Protein AF-A0A921ZTF4-F1 (afdb_monomer)

Secondary structure (DSSP, 8-state):
-GGGTSPPPSSPPPTT-EEEEEPTTS-EEEEEEEEEEGGGTEEEEEETTT--EEEE-GGGEEEPPGGGSTTTS--S----B---SSPPPHHHHHHHHHHTTS-EEEE-TT--SS--TT-B-EEEETTTTEEHHHHHHHHHS-HHHHHHHTT--GGGSPP-BGGGS-BPPPPTT-EEEEEEE-TTGGGTEEEEEETT-HHHHHIIIIIHHHHHHHHHSTTT-S---PPTTBEEEEEETTTTEEEEEEEEEETTSTT-SEEEEEETTTTEEEEEEGGGEEEPPGGGTTT--BSPEEEEETT--SS--HHHHHHHHHHTT--TTS-EEEEESEEEEEETTEEEEE-HHHHHHHHT--

Foldseek 3Di:
DVLVPFFFDPDDDDQQWWWWFQDPVRDTAIWGFHDDDPVVQWTWTQRLAPRDTDIDGRRRIGHDPPCRTCVNPPRPDAAEDEDLVADFDPQLVVVVVVCPPFDWDWDAPVRDPDAHHHGHIWIAGPVVRDTSSVVRNVNRDDVLVVCVVVVHALVPADFAFLVNFFADDADQQFFKWKFQACPCVQQQKTKTFRPPDPLLVCQVPVLQVVVVCQCPDPRWVFQDDHDARTWWWFQDVVVRTIAIWGWHDAPPPPPHQWTFIARQQRRDTDIDGSSRITRDHVVSGVVRHRGIAMEREPPRDNRQDPQLVVLLCVVQVQDPSRIGMATFRGWADPDRSYTYTYRPVSVCSSVVPD

Nearest PDB structures (foldseek):
  6v9t-assembly1_AAA  TM=9.327E-01  e=1.148E-03  Homo sapiens
  3pnw-assembly7_U  TM=9.359E-01  e=1.368E-03  Homo sapiens
  4a4g-assembly1_A  TM=8.936E-01  e=8.092E-04  Homo sapiens
  2lto-assembly1_A  TM=7.614E-01  e=2.921E-03  Homo sapiens
  5j26-assembly1_A  TM=7.255E-01  e=3.589E-02  Homo sapiens

Organism: Manduca sexta (NCBI:txid7130)

pLDDT: mean 93.2, std 6.14, range [52.16, 98.69]

Sequence (354 aa):
MYGVAATPLKEPPLQGQTVVGKFSDGLHYRALCRRTNIKQNKYQLEYIEYGNIEVSKLEMLYPCPQEYDVGQVPTVVSVVTLDVGAELTAAALEYLEQLKEQEMMLTLPDGAKTAPSGSAAILTVMKTNENMQKKLVELSTPDWKKIEERGGDVVESQCLMYSDMECLQLPSTGGMLQVLDVSLLADGSVSACQEGLAHAQYVFTHLASMMAEYCNSELGRQPYLPKVEELCIAKCPPNSKWFRAVFLEQLDGPGGGKARILYVDTGYLGVVPVELLRKMLPEFVKGLPALACHLEIKDFPSRPTPDMLAKARQHMRVDEQGRGQLRVTKCTKLDDGMYSVEAKELIQAMMGWE

InterPro domains:
  IPR002999 Tudor domain [PF00567] (11-69)
  IPR002999 Tudor domain [PF00567] (204-296)
  IPR002999 Tudor domain [PS50304] (11-71)
  IPR002999 Tudor domain [PS50304] (225-287)
  IPR002999 Tudor domain [SM00333] (11-69)
  IPR002999 Tudor domain [SM00333] (224-285)
  IPR050621 Tudor domain-containing [PTHR22948] (201-292)

Radius of gyration: 29.17 Å; Cα contacts (8 Å, |Δi|>4): 692; chains: 1; bounding box: 74×50×75 Å

Solvent-accessible surface area (backbone atoms only — not comparable to full-atom values): 19496 Å² total; per-residue (Å²): 121,66,68,82,78,53,67,52,43,91,64,85,77,51,71,72,36,55,28,28,36,56,46,97,88,72,49,66,42,56,20,36,26,70,42,74,37,75,93,77,50,38,33,36,32,33,28,36,84,74,49,51,72,48,78,44,40,55,82,45,28,27,76,47,55,72,82,64,25,54,92,69,43,67,65,89,46,57,44,65,37,72,79,47,94,61,73,77,31,74,65,26,51,52,52,54,64,73,43,76,87,55,64,62,46,81,41,43,88,85,68,59,95,68,66,59,68,65,35,62,46,46,45,26,35,62,91,77,67,42,49,47,49,63,50,40,32,60,50,36,53,55,67,70,58,60,34,52,77,71,72,54,60,72,86,78,48,72,88,46,42,51,89,72,46,50,49,52,81,74,58,54,71,35,44,66,27,32,30,42,21,47,90,45,45,79,80,29,26,37,14,27,31,71,58,90,45,68,63,60,54,39,50,75,43,57,50,30,49,52,48,44,53,43,48,68,32,90,79,39,48,52,61,33,86,70,51,74,43,19,38,27,31,34,47,41,78,96,77,70,43,52,41,57,26,30,32,60,46,61,39,91,46,94,88,35,68,31,29,36,31,36,29,40,61,34,51,42,78,43,79,40,53,42,77,39,24,20,76,48,57,66,86,77,35,68,98,45,52,30,45,28,22,46,33,39,43,58,89,49,59,96,78,63,50,73,66,31,53,48,36,36,38,58,73,25,56,48,47,99,78,36,31,32,42,43,64,30,64,28,38,43,78,75,50,91,30,29,28,43,27,39,32,64,69,48,53,33,51,35,71,67,58,132

Mean predicted aligned error: 7.81 Å

Structure (mmCIF, N/CA/C/O backbone):
data_AF-A0A921ZTF4-F1
#
_entry.id   AF-A0A921ZTF4-F1
#
loop_
_atom_site.group_PDB
_atom_site.id
_atom_site.type_symbol
_atom_site.label_atom_id
_atom_site.label_alt_id
_atom_site.label_comp_id
_atom_site.label_asym_id
_atom_site.label_entity_id
_atom_site.label_seq_id
_atom_site.pdbx_PDB_ins_code
_atom_site.Cartn_x
_atom_site.Cartn_y
_atom_site.Cartn_z
_atom_site.occupancy
_atom_site.B_iso_or_equiv
_atom_site.auth_seq_id
_atom_site.auth_comp_id
_atom_site.auth_asym_id
_atom_site.auth_atom_id
_atom_site.pdbx_PDB_model_num
ATOM 1 N N . MET A 1 1 ? -43.324 12.219 23.342 1.00 52.16 1 MET A N 1
ATOM 2 C CA . MET A 1 1 ? -43.602 13.430 22.528 1.00 52.16 1 MET A CA 1
ATOM 3 C C . MET A 1 1 ? -43.324 14.757 23.261 1.00 52.16 1 MET A C 1
ATOM 5 O O . MET A 1 1 ? -43.747 15.799 22.783 1.00 52.16 1 MET A O 1
ATOM 9 N N . TYR A 1 2 ? -42.581 14.767 24.378 1.00 60.81 2 TYR A N 1
ATOM 10 C CA . TYR A 1 2 ? -42.367 15.981 25.185 1.00 60.81 2 TYR A CA 1
ATOM 11 C C . TYR A 1 2 ? -41.572 17.088 24.456 1.00 60.81 2 TYR A C 1
ATOM 13 O O . TYR A 1 2 ? -41.952 18.254 24.508 1.00 60.81 2 TYR A O 1
ATOM 21 N N . GLY A 1 3 ? -40.529 16.731 23.697 1.00 59.41 3 GLY A N 1
ATOM 22 C CA . GLY A 1 3 ? -39.666 17.711 23.017 1.00 59.41 3 GLY A CA 1
ATOM 23 C C . GLY A 1 3 ? -40.347 18.570 21.939 1.00 59.41 3 GLY A C 1
ATOM 24 O O . GLY A 1 3 ? -39.850 19.639 21.620 1.00 59.41 3 GLY A O 1
ATOM 25 N N . VAL A 1 4 ? -41.510 18.160 21.417 1.00 62.06 4 VAL A N 1
ATOM 26 C CA . VAL A 1 4 ? -42.222 18.898 20.351 1.00 62.06 4 VAL A CA 1
ATOM 27 C C . VAL A 1 4 ? -42.990 20.112 20.894 1.00 62.06 4 VAL A C 1
ATOM 29 O O . VAL A 1 4 ? -43.215 21.071 20.163 1.00 62.06 4 VAL A O 1
ATOM 32 N N . ALA A 1 5 ? -43.377 20.091 22.174 1.00 74.88 5 ALA A N 1
ATOM 33 C CA . ALA A 1 5 ? -44.122 21.175 22.821 1.00 74.88 5 ALA A CA 1
ATOM 34 C C . ALA A 1 5 ? -43.249 22.059 23.732 1.00 74.88 5 ALA A C 1
ATOM 36 O O . ALA A 1 5 ? -43.689 23.122 24.167 1.00 74.88 5 ALA A O 1
ATOM 37 N N . ALA A 1 6 ? -42.027 21.620 24.044 1.00 82.31 6 ALA A N 1
ATOM 38 C CA . ALA A 1 6 ? -41.113 22.333 24.925 1.00 82.31 6 ALA A CA 1
ATOM 39 C C . ALA A 1 6 ? -40.348 23.435 24.176 1.00 82.31 6 ALA A C 1
ATOM 41 O O . ALA A 1 6 ? -40.002 23.296 23.004 1.00 82.31 6 ALA A O 1
ATOM 42 N N . THR A 1 7 ? -40.030 24.528 24.867 1.00 90.06 7 THR A N 1
ATOM 43 C CA . THR A 1 7 ? -39.087 25.529 24.353 1.00 90.06 7 THR A CA 1
ATOM 44 C C . THR A 1 7 ? -37.647 25.080 24.604 1.00 90.06 7 THR A C 1
ATOM 46 O O . THR A 1 7 ? -37.394 24.492 25.663 1.00 90.06 7 THR A O 1
ATOM 49 N N . PRO A 1 8 ? -36.696 25.394 23.705 1.00 94.50 8 PRO A N 1
ATOM 50 C CA . PRO A 1 8 ? -35.284 25.115 23.939 1.00 94.50 8 PRO A CA 1
ATOM 51 C C . PRO A 1 8 ? -34.752 25.741 25.234 1.00 94.50 8 PRO A C 1
ATOM 53 O O . PRO A 1 8 ? -35.298 26.726 25.747 1.00 94.50 8 PRO A O 1
ATOM 56 N N . LEU A 1 9 ? -33.662 25.177 25.752 1.00 95.06 9 LEU A N 1
ATOM 57 C CA . LEU A 1 9 ? -32.931 25.709 26.895 1.00 95.06 9 LEU A CA 1
ATOM 58 C C . LEU A 1 9 ? -32.440 27.132 26.602 1.00 95.06 9 LEU A C 1
ATOM 60 O O . LEU A 1 9 ? -31.926 27.430 25.526 1.00 95.06 9 LEU A O 1
ATOM 64 N N . LYS A 1 10 ? -32.582 28.012 27.595 1.00 93.88 10 LYS A N 1
ATOM 65 C CA . LYS A 1 10 ? -32.049 29.383 27.541 1.00 93.88 10 LYS A CA 1
ATOM 66 C C . LYS A 1 10 ? -30.620 29.462 28.060 1.00 93.88 10 LYS A C 1
ATOM 68 O O . LYS A 1 10 ? -29.841 30.290 27.600 1.00 93.88 10 LYS A O 1
ATOM 73 N N . GLU A 1 11 ? -30.298 28.604 29.019 1.00 95.69 11 GLU A N 1
ATOM 74 C CA . GLU A 1 11 ? -28.986 28.525 29.642 1.00 95.69 11 GLU A CA 1
ATOM 75 C C . GLU A 1 11 ? -28.286 27.232 29.213 1.00 95.69 11 GLU A C 1
ATOM 77 O O . GLU A 1 11 ? -28.951 26.202 29.057 1.00 95.69 11 GLU A O 1
ATOM 82 N N . PRO A 1 12 ? -26.959 27.264 29.009 1.00 96.50 12 PRO A N 1
ATOM 83 C CA . PRO A 1 12 ? -26.172 26.068 28.746 1.00 96.50 12 PRO A CA 1
ATOM 84 C C . PRO A 1 12 ? -26.404 24.987 29.814 1.00 96.50 12 PRO A C 1
ATOM 86 O O . PRO A 1 12 ? -26.337 25.307 31.003 1.00 96.50 12 PRO A O 1
ATOM 89 N N . PRO A 1 13 ? -26.624 23.714 29.436 1.00 97.00 13 PRO A N 1
ATOM 90 C CA . PRO A 1 13 ? -26.690 22.638 30.416 1.00 97.00 13 PRO A CA 1
ATOM 91 C C . PRO A 1 13 ? -25.340 22.433 31.111 1.00 97.00 13 PRO A C 1
ATOM 93 O O . PRO A 1 13 ? -24.283 22.747 30.558 1.00 97.00 13 PRO A O 1
ATOM 96 N N . LEU A 1 14 ? -25.372 21.855 32.309 1.00 95.31 14 LEU A N 1
ATOM 97 C CA . LEU A 1 14 ? -24.177 21.439 33.038 1.00 95.31 14 LEU A CA 1
ATOM 98 C C . LEU A 1 14 ? -23.669 20.081 32.541 1.00 95.31 14 LEU A C 1
ATOM 100 O O . LEU A 1 14 ? -24.426 19.244 32.048 1.00 95.31 14 LEU A O 1
ATOM 104 N N . GLN A 1 15 ? -22.375 19.829 32.729 1.00 94.31 15 GLN A N 1
ATOM 105 C CA . GLN A 1 15 ? -21.820 18.492 32.538 1.00 94.31 15 GLN A CA 1
ATOM 106 C C . GLN A 1 15 ? -22.490 17.502 33.506 1.00 94.31 15 GLN A C 1
ATOM 108 O O . GLN A 1 15 ? -22.572 17.762 34.703 1.00 94.31 15 GLN A O 1
ATOM 113 N N . GLY A 1 16 ? -22.960 16.371 32.981 1.00 90.88 16 GLY A N 1
ATOM 114 C CA . GLY A 1 16 ? -23.717 15.358 33.717 1.00 90.88 16 GLY A CA 1
ATOM 115 C C . GLY A 1 16 ? -25.220 15.634 33.817 1.00 90.88 16 GLY A C 1
ATOM 116 O O . GLY A 1 16 ? -25.939 14.804 34.358 1.00 90.88 16 GLY A O 1
ATOM 117 N N . GLN A 1 17 ? -25.719 16.759 33.292 1.00 94.88 17 GLN A N 1
ATOM 118 C CA . GLN A 1 17 ? -27.152 17.052 33.288 1.00 94.88 17 GLN A CA 1
ATOM 119 C C . GLN A 1 17 ? -27.886 16.228 32.220 1.00 94.88 17 GLN A C 1
ATOM 121 O O . GLN A 1 17 ? -27.455 16.186 31.062 1.00 94.88 17 GLN A O 1
ATOM 126 N N . THR A 1 18 ? -29.027 15.637 32.590 1.00 95.50 18 THR A N 1
ATOM 127 C CA . THR A 1 18 ? -29.972 15.046 31.633 1.00 95.50 18 THR A CA 1
ATOM 128 C C . THR A 1 18 ? -30.723 16.153 30.894 1.00 95.50 18 THR A C 1
ATOM 130 O O . THR A 1 18 ? -31.328 17.040 31.500 1.00 95.50 18 THR A O 1
ATOM 133 N N . VAL A 1 19 ? -30.708 16.098 29.569 1.00 95.94 19 VAL A N 1
ATOM 134 C CA . VAL A 1 19 ? -31.439 16.996 28.671 1.00 95.94 19 VAL A CA 1
ATOM 135 C C . VAL A 1 19 ? -32.256 16.177 27.678 1.00 95.94 19 VAL A C 1
ATOM 137 O O . VAL A 1 19 ? -32.068 14.970 27.539 1.00 95.94 19 VAL A O 1
ATOM 140 N N . VAL A 1 20 ? -33.162 16.834 26.963 1.00 95.56 20 VAL A N 1
ATOM 141 C CA . VAL A 1 20 ? -33.795 16.263 25.774 1.00 95.56 20 VAL A CA 1
ATOM 142 C C . VAL A 1 20 ? -33.131 16.889 24.551 1.00 95.56 20 VAL A C 1
ATOM 144 O O . VAL A 1 20 ? -33.174 18.103 24.382 1.00 95.56 20 VAL A O 1
ATOM 147 N N . GLY A 1 21 ? -32.477 16.080 23.722 1.00 94.31 21 GLY A N 1
ATOM 148 C CA . GLY A 1 21 ? -31.806 16.528 22.502 1.00 94.31 21 GLY A CA 1
ATOM 149 C C . GLY A 1 21 ? -32.623 16.182 21.265 1.00 94.31 21 GLY A C 1
ATOM 150 O O . GLY A 1 21 ? -33.157 15.074 21.174 1.00 94.31 21 GLY A O 1
ATOM 151 N N . LYS A 1 22 ? -32.718 17.113 20.312 1.00 92.94 22 LYS A N 1
ATOM 152 C CA . LYS A 1 22 ? -33.238 16.812 18.976 1.00 92.94 22 LYS A CA 1
ATOM 153 C C . LYS A 1 22 ? -32.134 16.191 18.118 1.00 92.94 22 LYS A C 1
ATOM 155 O O . LYS A 1 22 ? -31.124 16.845 17.856 1.00 92.94 22 LYS A O 1
ATOM 160 N N . PHE A 1 23 ? -32.344 14.951 17.695 1.00 89.69 23 PHE A N 1
ATOM 161 C CA . PHE A 1 23 ? -31.398 14.181 16.893 1.00 89.69 23 PHE A CA 1
ATOM 162 C C . PHE A 1 23 ? -31.551 14.482 15.397 1.00 89.69 23 PHE A C 1
ATOM 164 O O . PHE A 1 23 ? -32.472 15.187 14.966 1.00 89.69 23 PHE A O 1
ATOM 171 N N . SER A 1 24 ? -30.623 13.960 14.597 1.00 86.19 24 SER A N 1
ATOM 172 C CA . SER A 1 24 ? -30.561 14.165 13.146 1.00 86.19 24 SER A CA 1
ATOM 173 C C . SER A 1 24 ? -31.775 13.615 12.381 1.00 86.19 24 SER A C 1
ATOM 175 O O . SER A 1 24 ? -32.113 14.143 11.323 1.00 86.19 24 SER A O 1
ATOM 177 N N . ASP A 1 25 ? -32.493 12.640 12.943 1.00 88.31 25 ASP A N 1
ATOM 178 C CA . ASP A 1 25 ? -33.776 12.126 12.432 1.00 88.31 25 ASP A CA 1
ATOM 179 C C . ASP A 1 25 ? -34.974 13.068 12.696 1.00 88.31 25 ASP A C 1
ATOM 181 O O . ASP A 1 25 ? -36.099 12.806 12.269 1.00 88.31 25 ASP A O 1
ATOM 185 N N . GLY A 1 26 ? -34.743 14.180 13.401 1.00 87.88 26 GLY A N 1
ATOM 186 C CA . GLY A 1 26 ? -35.753 15.166 13.764 1.00 87.88 26 GLY A CA 1
ATOM 187 C C . GLY A 1 26 ? -36.562 14.826 15.019 1.00 87.88 26 GLY A C 1
ATOM 188 O O . GLY A 1 26 ? -37.390 15.647 15.433 1.00 87.88 26 GLY A O 1
ATOM 189 N N . LEU A 1 27 ? -36.322 13.671 15.639 1.00 91.12 27 LEU A N 1
ATOM 190 C CA . LEU A 1 27 ? -36.971 13.227 16.868 1.00 91.12 27 LEU A CA 1
ATOM 191 C C . LEU A 1 27 ? -36.199 13.697 18.107 1.00 91.12 27 LEU A C 1
ATOM 193 O O . LEU A 1 27 ? -35.095 14.230 18.024 1.00 91.12 27 LEU A O 1
ATOM 197 N N . HIS A 1 28 ? -36.837 13.569 19.272 1.00 92.56 28 HIS A N 1
ATOM 198 C CA . HIS A 1 28 ? -36.312 14.061 20.545 1.00 92.56 28 HIS A CA 1
ATOM 199 C C . HIS A 1 28 ? -36.092 12.904 21.507 1.00 92.56 28 HIS A C 1
ATOM 201 O O . HIS A 1 28 ? -37.027 12.149 21.784 1.00 92.56 28 HIS A O 1
ATOM 207 N N . TYR A 1 29 ? -34.890 12.827 22.063 1.00 92.31 29 TYR A N 1
ATOM 208 C CA . TYR A 1 29 ? -34.449 11.721 22.907 1.00 92.31 29 TYR A CA 1
ATOM 209 C C . TYR A 1 29 ? -33.792 12.236 24.180 1.00 92.31 29 TYR A C 1
ATOM 211 O O . TYR A 1 29 ? -33.309 13.373 24.216 1.00 92.31 29 TYR A O 1
ATOM 219 N N . ARG A 1 30 ? -33.770 11.411 25.231 1.00 93.81 30 ARG A N 1
ATOM 220 C CA . ARG A 1 30 ? -33.039 11.761 26.447 1.00 93.81 30 ARG A CA 1
ATOM 221 C C . ARG A 1 30 ? -31.552 11.653 26.161 1.00 93.81 30 ARG A C 1
ATOM 223 O O . ARG A 1 30 ? -31.090 10.739 25.480 1.00 93.81 30 ARG A O 1
ATOM 230 N N . ALA A 1 31 ? -30.797 12.604 26.680 1.00 94.00 31 ALA A N 1
ATOM 231 C CA . ALA A 1 31 ? -29.363 12.625 26.515 1.00 94.00 31 ALA A CA 1
ATOM 232 C C . ALA A 1 31 ? -28.668 13.133 27.771 1.00 94.00 31 ALA A C 1
ATOM 234 O O . ALA A 1 31 ? -29.158 14.033 28.452 1.00 94.00 31 ALA A O 1
ATOM 235 N N . LEU A 1 32 ? -27.489 12.591 28.041 1.00 93.50 32 LEU A N 1
ATOM 236 C CA . LEU A 1 32 ? -26.585 13.090 29.062 1.00 93.50 32 LEU A CA 1
ATOM 237 C C . LEU A 1 32 ? -25.634 14.111 28.431 1.00 93.50 32 LEU A C 1
ATOM 239 O O . LEU A 1 32 ? -24.947 13.810 27.451 1.00 93.50 32 LEU A O 1
ATOM 243 N N . CYS A 1 33 ? -25.556 15.320 28.989 1.00 95.56 33 CYS A N 1
ATOM 244 C CA . CYS A 1 33 ? -24.583 16.308 28.533 1.00 95.56 33 CYS A CA 1
ATOM 245 C C . CYS A 1 33 ? -23.180 15.942 29.045 1.00 95.56 33 CYS A C 1
ATOM 247 O O . CYS A 1 33 ? -22.866 16.119 30.220 1.00 95.56 33 CYS A O 1
ATOM 249 N N . ARG A 1 34 ? -22.306 15.426 28.176 1.00 92.25 34 ARG A N 1
ATOM 250 C CA . ARG A 1 34 ? -20.967 14.954 28.574 1.00 92.25 34 ARG A CA 1
ATOM 251 C C . ARG A 1 34 ? -19.925 16.053 28.648 1.00 92.25 34 ARG A C 1
ATOM 253 O O . ARG A 1 34 ? -19.020 15.975 29.478 1.00 92.25 34 ARG A O 1
ATOM 260 N N . ARG A 1 35 ? -19.997 17.024 27.737 1.00 94.44 35 ARG A N 1
ATOM 261 C CA . ARG A 1 35 ? -19.052 18.143 27.626 1.00 94.44 35 ARG A CA 1
ATOM 262 C C . ARG A 1 35 ? -19.755 19.371 27.076 1.00 94.44 35 ARG A C 1
ATOM 264 O O . ARG A 1 35 ? -20.618 19.262 26.205 1.00 94.44 35 ARG A O 1
ATOM 271 N N . THR A 1 36 ? -19.311 20.538 27.524 1.00 96.44 36 THR A N 1
ATOM 272 C CA . THR A 1 36 ? -19.843 21.830 27.094 1.00 96.44 36 THR A CA 1
ATOM 273 C C . THR A 1 36 ? -18.716 22.690 26.523 1.00 96.44 36 THR A C 1
ATOM 275 O O . THR A 1 36 ? -17.624 22.786 27.080 1.00 96.44 36 THR A O 1
ATOM 278 N N . ASN A 1 37 ? -18.963 23.322 25.380 1.00 96.38 37 ASN A N 1
ATOM 279 C CA . ASN A 1 37 ? -18.137 24.393 24.835 1.00 96.38 37 ASN A CA 1
ATOM 280 C C . ASN A 1 37 ? -19.054 25.570 24.505 1.00 96.38 37 ASN A C 1
ATOM 282 O O . ASN A 1 37 ? -19.496 25.763 23.369 1.00 96.38 37 ASN A O 1
ATOM 286 N N . ILE A 1 38 ? -19.340 26.346 25.549 1.00 96.00 38 ILE A N 1
ATOM 287 C CA . ILE A 1 38 ? -20.302 27.451 25.518 1.00 96.00 38 ILE A CA 1
ATOM 288 C C . ILE A 1 38 ? -19.894 28.497 24.472 1.00 96.00 38 ILE A C 1
ATOM 290 O O . ILE A 1 38 ? -20.730 28.945 23.693 1.00 96.00 38 ILE A O 1
ATOM 294 N N . LYS A 1 39 ? -18.596 28.829 24.383 1.00 96.44 39 LYS A N 1
ATOM 295 C CA . LYS A 1 39 ? -18.075 29.837 23.441 1.00 96.44 39 LYS A CA 1
ATOM 296 C C . LYS A 1 39 ? -18.351 29.491 21.976 1.00 96.44 39 LYS A C 1
ATOM 298 O O . LYS A 1 39 ? -18.530 30.396 21.172 1.00 96.44 39 LYS A O 1
ATOM 303 N N . GLN A 1 40 ? -18.358 28.204 21.626 1.00 97.00 40 GLN A N 1
ATOM 304 C CA . GLN A 1 40 ? -18.612 27.742 20.257 1.00 97.00 40 GLN A CA 1
ATOM 305 C C . GLN A 1 40 ? -20.047 27.248 20.031 1.00 97.00 40 GLN A C 1
ATOM 307 O O . GLN A 1 40 ? -20.329 26.746 18.946 1.00 97.00 40 GLN A O 1
ATOM 312 N N . ASN A 1 41 ? -20.935 27.360 21.027 1.00 97.19 41 ASN A N 1
ATOM 313 C CA . ASN A 1 41 ? -22.280 26.778 20.996 1.00 97.19 41 ASN A CA 1
ATOM 314 C C . ASN A 1 41 ? -22.263 25.276 20.634 1.00 97.19 41 ASN A C 1
ATOM 316 O O . ASN A 1 41 ? -22.970 24.832 19.732 1.00 97.19 41 ASN A O 1
ATOM 320 N N . LYS A 1 42 ? -21.395 24.500 21.299 1.00 97.69 42 LYS A N 1
ATOM 321 C CA . LYS A 1 42 ? -21.236 23.055 21.066 1.00 97.69 42 LYS A CA 1
ATOM 322 C C . LYS A 1 42 ? -21.396 22.272 22.363 1.00 97.69 42 LYS A C 1
ATOM 324 O O . LYS A 1 42 ? -20.703 22.550 23.342 1.00 97.69 42 LYS A O 1
ATOM 329 N N . TYR A 1 43 ? -22.246 21.253 22.338 1.00 97.50 43 TYR A N 1
ATOM 330 C CA . TYR A 1 43 ? -22.553 20.391 23.478 1.00 97.50 43 TYR A CA 1
ATOM 331 C C . TYR A 1 43 ? -22.472 18.938 23.039 1.00 97.50 43 TYR A C 1
ATOM 333 O O . TYR A 1 43 ? -23.171 18.537 22.114 1.00 97.50 43 TYR A O 1
ATOM 341 N N . GLN A 1 44 ? -21.607 18.156 23.679 1.00 96.00 44 GLN A N 1
ATOM 342 C CA . GLN A 1 44 ? -21.502 16.731 23.388 1.00 96.00 44 GLN A CA 1
ATOM 343 C C . GLN A 1 44 ? -22.570 15.985 24.185 1.00 96.00 44 GLN A C 1
ATOM 345 O O . GLN A 1 44 ? -22.549 16.006 25.417 1.00 96.00 44 GLN A O 1
ATOM 350 N N . LEU A 1 45 ? -23.491 15.349 23.476 1.00 94.75 45 LEU A N 1
ATOM 351 C CA . LEU A 1 45 ? -24.598 14.583 24.025 1.00 94.75 45 LEU A CA 1
ATOM 352 C C . LEU A 1 45 ? -24.335 13.093 23.858 1.00 94.75 45 LEU A C 1
ATOM 354 O O . LEU A 1 45 ? -23.881 12.678 22.796 1.00 94.75 45 LEU A O 1
ATOM 358 N N . GLU A 1 46 ? -24.662 12.307 24.878 1.00 93.00 46 GLU A N 1
ATOM 359 C CA . GLU A 1 46 ? -24.803 10.853 24.778 1.00 93.00 46 GLU A CA 1
ATOM 360 C C . GLU A 1 46 ? -26.280 10.495 24.927 1.00 93.00 46 GLU A C 1
ATOM 362 O O . GLU A 1 46 ? -26.870 10.758 25.974 1.00 93.00 46 GLU A O 1
ATOM 367 N N . TYR A 1 47 ? -26.882 9.937 23.879 1.00 92.88 47 TYR A N 1
ATOM 368 C CA . TYR A 1 47 ? -28.294 9.563 23.863 1.00 92.88 47 TYR A CA 1
ATOM 369 C C . TYR A 1 47 ? -28.496 8.251 24.615 1.00 92.88 47 TYR A C 1
ATOM 371 O O . TYR A 1 47 ? -28.128 7.185 24.127 1.00 92.88 47 TYR A O 1
ATOM 379 N N . ILE A 1 48 ? -29.071 8.332 25.811 1.00 90.38 48 ILE A N 1
ATOM 380 C CA . ILE A 1 48 ? -28.998 7.266 26.823 1.00 90.38 48 ILE A CA 1
ATOM 381 C C . ILE A 1 48 ? -29.874 6.037 26.513 1.00 90.38 48 ILE A C 1
ATOM 383 O O . ILE A 1 48 ? -29.742 5.006 27.158 1.00 90.38 48 ILE A O 1
ATOM 387 N N . GLU A 1 49 ? -30.733 6.092 25.496 1.00 89.62 49 GLU A N 1
ATOM 388 C CA . GLU A 1 49 ? -31.445 4.908 24.986 1.00 89.62 49 GLU A CA 1
ATOM 389 C C . GLU A 1 49 ? -30.678 4.135 23.905 1.00 89.62 49 GLU A C 1
ATOM 391 O O . GLU A 1 49 ? -31.027 2.991 23.627 1.00 89.62 49 GLU A O 1
ATOM 396 N N . TYR A 1 50 ? -29.661 4.742 23.287 1.00 89.19 50 TYR A N 1
ATOM 397 C CA . TYR A 1 50 ? -29.007 4.192 22.091 1.00 89.19 50 TYR A CA 1
ATOM 398 C C . TYR A 1 50 ? -27.476 4.156 22.188 1.00 89.19 50 TYR A C 1
ATOM 400 O O . TYR A 1 50 ? -26.833 3.412 21.459 1.00 89.19 50 TYR A O 1
ATOM 408 N N . GLY A 1 51 ? -26.873 4.952 23.075 1.00 88.31 51 GLY A N 1
ATOM 409 C CA . GLY A 1 51 ? -25.419 5.089 23.216 1.00 88.31 51 GLY A CA 1
ATOM 410 C C . GLY A 1 51 ? -24.768 6.015 22.182 1.00 88.31 51 GLY A C 1
ATOM 411 O O . GLY A 1 51 ? -23.569 6.276 22.262 1.00 88.31 51 GLY A O 1
ATOM 412 N N . ASN A 1 52 ? -25.538 6.551 21.229 1.00 90.44 52 ASN A N 1
ATOM 413 C CA . ASN A 1 52 ? -25.036 7.461 20.201 1.00 90.44 52 ASN A CA 1
ATOM 414 C C . ASN A 1 52 ? -24.460 8.732 20.835 1.00 90.44 52 ASN A C 1
ATOM 416 O O . ASN A 1 52 ? -25.070 9.316 21.734 1.00 90.44 52 ASN A O 1
ATOM 420 N N . ILE A 1 53 ? -23.322 9.199 20.317 1.00 90.38 53 ILE A N 1
ATOM 421 C CA . ILE A 1 53 ? -22.690 10.445 20.753 1.00 90.38 53 ILE A CA 1
ATOM 422 C C . ILE A 1 53 ? -22.703 11.447 19.602 1.00 90.38 53 ILE A C 1
ATOM 424 O O . ILE A 1 53 ? -22.135 11.186 18.546 1.00 90.38 53 ILE A O 1
ATOM 428 N N . GLU A 1 54 ? -23.287 12.622 19.824 1.00 92.88 54 GLU A N 1
ATOM 429 C CA . GLU A 1 54 ? -23.286 13.716 18.848 1.00 92.88 54 GLU A CA 1
ATOM 430 C C . GLU A 1 54 ? -22.894 15.046 19.485 1.00 92.88 54 GLU A C 1
ATOM 432 O O . GLU A 1 54 ? -23.037 15.267 20.688 1.00 92.88 54 GLU A O 1
ATOM 437 N N . VAL A 1 55 ? -22.415 15.968 18.650 1.00 95.50 55 VAL A N 1
ATOM 438 C CA . VAL A 1 55 ? -22.255 17.370 19.033 1.00 95.50 55 VAL A CA 1
ATOM 439 C C . VAL A 1 55 ? -23.478 18.140 18.555 1.00 95.50 55 VAL A C 1
ATOM 441 O O . VAL A 1 55 ? -23.699 18.274 17.355 1.00 95.50 55 VAL A O 1
ATOM 444 N N . SER A 1 56 ? -24.239 18.681 19.501 1.00 95.75 56 SER A N 1
ATOM 445 C CA . SER A 1 56 ? -25.425 19.497 19.247 1.00 95.75 56 SER A CA 1
ATOM 446 C C . SER A 1 56 ? -25.209 20.956 19.672 1.00 95.75 56 SER A C 1
ATOM 448 O O . SER A 1 56 ? -24.160 21.319 20.216 1.00 95.75 56 SER A O 1
ATOM 450 N N . LYS A 1 57 ? -26.199 21.806 19.398 1.00 96.69 57 LYS A N 1
ATOM 451 C CA . LYS A 1 57 ? -26.215 23.244 19.714 1.00 96.69 57 LYS A CA 1
ATOM 452 C C . LYS A 1 57 ? -27.314 23.559 20.723 1.00 96.69 57 LYS A C 1
ATOM 454 O O . LYS A 1 57 ? -28.281 22.808 20.797 1.00 96.69 57 LYS A O 1
ATOM 459 N N . LEU A 1 58 ? -27.202 24.669 21.459 1.00 96.81 58 LEU A N 1
ATOM 460 C CA . LEU A 1 58 ? -28.131 25.017 22.544 1.00 96.81 58 LEU A CA 1
ATOM 461 C C . LEU A 1 58 ? -29.598 25.057 22.089 1.00 96.81 58 LEU A C 1
ATOM 463 O O . LEU A 1 58 ? -30.471 24.553 22.784 1.00 96.81 58 LEU A O 1
ATOM 467 N N . GLU A 1 59 ? -29.859 25.594 20.898 1.00 95.06 59 GLU A N 1
ATOM 468 C CA . GLU A 1 59 ? -31.196 25.702 20.306 1.00 95.06 59 GLU A CA 1
ATOM 469 C C . GLU A 1 59 ? -31.864 24.350 19.991 1.00 95.06 59 GLU A C 1
ATOM 471 O O . GLU A 1 59 ? -33.067 24.304 19.743 1.00 95.06 59 GLU A O 1
ATOM 476 N N . MET A 1 60 ? -31.100 23.256 20.021 1.00 95.25 60 MET A N 1
ATOM 477 C CA . MET A 1 60 ? -31.568 21.882 19.809 1.00 95.25 60 MET A CA 1
ATOM 478 C C . MET A 1 60 ? -31.700 21.097 21.124 1.00 95.25 60 MET A C 1
ATOM 480 O O . MET A 1 60 ? -31.987 19.896 21.098 1.00 95.25 60 MET A O 1
ATOM 484 N N . LEU A 1 61 ? -31.460 21.749 22.268 1.00 96.44 61 LEU A N 1
ATOM 485 C CA . LEU A 1 61 ? -31.536 21.157 23.600 1.00 96.44 61 LEU A CA 1
ATOM 486 C C . LEU A 1 61 ? -32.761 21.677 24.335 1.00 96.44 61 LEU A C 1
ATOM 488 O O . LEU A 1 61 ? -33.044 22.870 24.331 1.00 96.44 61 LEU A O 1
ATOM 492 N N . TYR A 1 62 ? -33.441 20.785 25.036 1.00 95.88 62 TYR A N 1
ATOM 493 C CA . TYR A 1 62 ? -34.672 21.053 25.760 1.00 95.88 62 TYR A CA 1
ATOM 494 C C . TYR A 1 62 ? -34.527 20.563 27.205 1.00 95.88 62 TYR A C 1
ATOM 496 O O . TYR A 1 62 ? -33.777 19.612 27.464 1.00 95.88 62 TYR A O 1
ATOM 504 N N . PRO A 1 63 ? -35.224 21.189 28.169 1.00 94.69 63 PRO A N 1
ATOM 505 C CA . PRO A 1 63 ? -35.206 20.724 29.549 1.00 94.69 63 PRO A CA 1
ATOM 506 C C . PRO A 1 63 ? -35.755 19.297 29.634 1.00 94.69 63 PRO A C 1
ATOM 508 O O . PRO A 1 63 ? -36.806 18.997 29.066 1.00 94.69 63 PRO A O 1
ATOM 511 N N . CYS A 1 64 ? -35.055 18.421 30.354 1.00 94.12 64 CYS A N 1
ATOM 512 C CA . CYS A 1 64 ? -35.581 17.104 30.692 1.00 94.12 64 CYS A CA 1
ATOM 513 C C . CYS A 1 64 ? -36.542 17.231 31.884 1.00 94.12 64 CYS A C 1
ATOM 515 O O . CYS A 1 64 ? -36.143 17.794 32.905 1.00 94.12 64 CYS A O 1
ATOM 517 N N . PRO A 1 65 ? -37.786 16.727 31.790 1.00 92.25 65 PRO A N 1
ATOM 518 C CA . PRO A 1 65 ? -38.667 16.604 32.949 1.00 92.25 65 PRO A CA 1
ATOM 519 C C . PRO A 1 65 ? -38.022 15.763 34.045 1.00 92.25 65 PRO A C 1
ATOM 521 O O . PRO A 1 65 ? -37.286 14.818 33.751 1.00 92.25 65 PRO A O 1
ATOM 524 N N . GLN A 1 66 ? -38.312 16.096 35.300 1.00 90.38 66 GLN A N 1
ATOM 525 C CA . GLN A 1 66 ? -37.696 15.449 36.456 1.00 90.38 66 GLN A CA 1
ATOM 526 C C . GLN A 1 66 ? -38.030 13.954 36.512 1.00 90.38 66 GLN A C 1
ATOM 528 O O . GLN A 1 66 ? -37.169 13.145 36.840 1.00 90.38 66 GLN A O 1
ATOM 533 N N . GLU A 1 67 ? -39.248 13.577 36.128 1.00 91.81 67 GLU A N 1
ATOM 534 C CA . GLU A 1 67 ? -39.708 12.191 36.035 1.00 91.81 67 GLU A CA 1
ATOM 535 C C . GLU A 1 67 ? -38.968 11.362 34.973 1.00 91.81 67 GLU A C 1
ATOM 537 O O . GLU A 1 67 ? -39.019 10.136 35.011 1.00 91.81 67 GLU A O 1
ATOM 542 N N . TYR A 1 68 ? -38.268 12.013 34.041 1.00 90.38 68 TYR A N 1
ATOM 543 C CA . TYR A 1 68 ? -37.471 11.368 32.998 1.00 90.38 68 TYR A CA 1
ATOM 544 C C . TYR A 1 68 ? -35.966 11.532 33.208 1.00 90.38 68 TYR A C 1
ATOM 546 O O . TYR A 1 68 ? -35.190 11.051 32.379 1.00 90.38 68 TYR A O 1
ATOM 554 N N . ASP A 1 69 ? -35.540 12.192 34.284 1.00 90.94 69 ASP A N 1
ATOM 555 C CA . ASP A 1 69 ? -34.126 12.316 34.613 1.00 90.94 69 ASP A CA 1
ATOM 556 C C . ASP A 1 69 ? -33.485 10.931 34.801 1.00 90.94 69 ASP A C 1
ATOM 558 O O . ASP A 1 69 ? -34.133 9.993 35.274 1.00 90.94 69 ASP A O 1
ATOM 562 N N . VAL A 1 70 ? -32.204 10.795 34.449 1.00 87.94 70 VAL A N 1
ATOM 563 C CA . VAL A 1 70 ? -31.478 9.519 34.551 1.00 87.94 70 VAL A CA 1
ATOM 564 C C . VAL A 1 70 ? -31.441 8.964 35.983 1.00 87.94 70 VAL A C 1
ATOM 566 O O . VAL A 1 70 ? -31.379 7.751 36.165 1.00 87.94 70 VAL A O 1
ATOM 569 N N . GLY A 1 71 ? -31.525 9.825 37.005 1.00 86.81 71 GLY A N 1
ATOM 570 C CA . GLY A 1 71 ? -31.625 9.413 38.404 1.00 86.81 71 GLY A CA 1
ATOM 571 C C . GLY A 1 71 ? -32.987 8.826 38.792 1.00 86.81 71 GLY A C 1
ATOM 572 O O . GLY A 1 71 ? -33.069 8.123 39.796 1.00 86.81 71 GLY A O 1
ATOM 573 N N . GLN A 1 72 ? -34.044 9.095 38.017 1.00 90.31 72 GLN A N 1
ATOM 574 C CA . GLN A 1 72 ? -35.387 8.526 38.210 1.00 90.31 72 GLN A CA 1
ATOM 575 C C . GLN A 1 72 ? -35.637 7.330 37.291 1.00 90.31 72 GLN A C 1
ATOM 577 O O . GLN A 1 72 ? -36.176 6.311 37.718 1.00 90.31 72 GLN A O 1
ATOM 582 N N . VAL A 1 73 ? -35.227 7.447 36.029 1.00 89.44 73 VAL A N 1
ATOM 583 C CA . VAL A 1 73 ? -35.369 6.408 35.011 1.00 89.44 73 VAL A CA 1
ATOM 584 C C . VAL A 1 73 ? -33.974 6.096 34.467 1.00 89.44 73 VAL A C 1
ATOM 586 O O . VAL A 1 73 ? -33.506 6.815 33.572 1.00 89.44 73 VAL A O 1
ATOM 589 N N . PRO A 1 74 ? -33.313 5.044 34.995 1.00 85.88 74 PRO A N 1
ATOM 590 C CA . PRO A 1 74 ? -31.957 4.675 34.614 1.00 85.88 74 PRO A CA 1
ATOM 591 C C . PRO A 1 74 ? -31.798 4.453 33.111 1.00 85.88 74 PRO A C 1
ATOM 593 O O . PRO A 1 74 ? -32.742 4.094 32.402 1.00 85.88 74 PRO A O 1
ATOM 596 N N . THR A 1 75 ? -30.570 4.637 32.636 1.00 84.88 75 THR A N 1
ATOM 597 C CA . THR A 1 75 ? -30.178 4.202 31.295 1.00 84.88 75 THR A CA 1
ATOM 598 C C . THR A 1 75 ? -30.215 2.676 31.189 1.00 84.88 75 THR A C 1
ATOM 600 O O . THR A 1 75 ? -29.912 1.971 32.153 1.00 84.88 75 THR A O 1
ATOM 603 N N . VAL A 1 76 ? -30.564 2.172 30.005 1.00 80.56 76 VAL A N 1
ATOM 604 C CA . VAL A 1 76 ? -30.463 0.745 29.647 1.00 80.56 76 VAL A CA 1
ATOM 605 C C . VAL A 1 76 ? -29.285 0.467 28.711 1.00 80.56 76 VAL A C 1
ATOM 607 O O . VAL A 1 76 ? -29.032 -0.686 28.372 1.00 80.56 76 VAL A O 1
ATOM 610 N N . VAL A 1 77 ? -28.560 1.515 28.307 1.00 86.38 77 VAL A N 1
ATOM 611 C CA . VAL A 1 77 ? -27.381 1.433 27.443 1.00 86.38 77 VAL A CA 1
ATOM 612 C C . VAL A 1 77 ? -26.165 1.992 28.165 1.00 86.38 77 VAL A C 1
ATOM 614 O O . VAL A 1 77 ? -26.243 3.002 28.870 1.00 86.38 77 VAL A O 1
ATOM 617 N N . SER A 1 78 ? -25.030 1.342 27.933 1.00 84.94 78 SER A N 1
ATOM 618 C CA . SER A 1 78 ? -23.725 1.778 28.405 1.00 84.94 78 SER A CA 1
ATOM 619 C C . SER A 1 78 ? -22.735 1.770 27.254 1.00 84.94 78 SER A C 1
ATOM 621 O O . SER A 1 78 ? -22.550 0.748 26.594 1.00 84.94 78 SER A O 1
ATOM 623 N N . VAL A 1 79 ? -22.061 2.897 27.039 1.00 85.94 79 VAL A N 1
ATOM 624 C CA . VAL A 1 79 ? -20.951 2.971 26.084 1.00 85.94 79 VAL A CA 1
ATOM 625 C C . VAL A 1 79 ? -19.694 2.482 26.788 1.00 85.94 79 VAL A C 1
ATOM 627 O O . VAL A 1 79 ? -19.212 3.150 27.696 1.00 85.94 79 VAL A O 1
ATOM 630 N N . VAL A 1 80 ? -19.150 1.336 26.394 1.00 87.25 80 VAL A N 1
ATOM 631 C CA . VAL A 1 80 ? -17.918 0.798 26.990 1.00 87.25 80 VAL A CA 1
ATOM 632 C C . VAL A 1 80 ? -16.698 1.068 26.124 1.00 87.25 80 VAL A C 1
ATOM 634 O O . VAL A 1 80 ? -16.797 1.217 24.907 1.00 87.25 80 VAL A O 1
ATOM 637 N N . THR A 1 81 ? -15.536 1.123 26.767 1.00 86.75 81 THR A N 1
ATOM 638 C CA . THR A 1 81 ? -14.246 1.251 26.090 1.00 86.75 81 THR A CA 1
ATOM 639 C C . THR A 1 81 ? -13.598 -0.122 25.982 1.00 86.75 81 THR A C 1
ATOM 641 O O . THR A 1 81 ? -13.561 -0.886 26.950 1.00 86.75 81 THR A O 1
ATOM 644 N N . LEU A 1 82 ? -13.071 -0.422 24.801 1.00 84.38 82 LEU A N 1
ATOM 645 C CA . LEU A 1 82 ? -12.375 -1.663 24.500 1.00 84.38 82 LEU A CA 1
ATOM 646 C C . LEU A 1 82 ? -10.915 -1.296 24.261 1.00 84.38 82 LEU A C 1
ATOM 648 O O . LEU A 1 82 ? -10.610 -0.599 23.295 1.00 84.38 82 LEU A O 1
ATOM 652 N N . ASP A 1 83 ? -10.031 -1.716 25.159 1.00 82.62 83 ASP A N 1
ATOM 653 C CA . ASP A 1 83 ? -8.600 -1.523 24.955 1.00 82.62 83 ASP A CA 1
ATOM 654 C C . ASP A 1 83 ? -8.064 -2.646 24.065 1.00 82.62 83 ASP A C 1
ATOM 656 O O . ASP A 1 83 ? -8.101 -3.822 24.431 1.00 82.62 83 ASP A O 1
ATOM 660 N N . VAL A 1 84 ? -7.624 -2.268 22.869 1.00 78.88 84 VAL A N 1
ATOM 661 C CA . VAL A 1 84 ? -7.039 -3.166 21.867 1.00 78.88 84 VAL A CA 1
ATOM 662 C C . VAL A 1 84 ? -5.529 -2.977 21.732 1.00 78.88 84 VAL A C 1
ATOM 664 O O . VAL A 1 84 ? -4.907 -3.691 20.955 1.00 78.88 84 VAL A O 1
ATOM 667 N N . GLY A 1 85 ? -4.922 -2.041 22.476 1.00 78.62 85 GLY A N 1
ATOM 668 C CA . GLY A 1 85 ? -3.468 -1.845 22.553 1.00 78.62 85 GLY A CA 1
ATOM 669 C C . GLY A 1 85 ? -2.736 -1.498 21.246 1.00 78.62 85 GLY A C 1
ATOM 670 O O . GLY A 1 85 ? -1.522 -1.307 21.273 1.00 78.62 85 GLY A O 1
ATOM 671 N N . ALA A 1 86 ? -3.435 -1.420 20.112 1.00 76.88 86 ALA A N 1
ATOM 672 C CA . ALA A 1 86 ? -2.870 -1.214 18.784 1.00 76.88 86 ALA A CA 1
ATOM 673 C C . ALA A 1 86 ? -3.886 -0.547 17.843 1.00 76.88 86 ALA A C 1
ATOM 675 O O . ALA A 1 86 ? -5.094 -0.549 18.097 1.00 76.88 86 ALA A O 1
ATOM 676 N N . GLU A 1 87 ? -3.391 0.016 16.740 1.00 84.94 87 GLU A N 1
ATOM 677 C CA . GLU A 1 87 ? -4.248 0.444 15.634 1.00 84.94 87 GLU A CA 1
ATOM 678 C C . GLU A 1 87 ? -4.890 -0.775 14.961 1.00 84.94 87 GLU A C 1
ATOM 680 O O . GLU A 1 87 ? -4.238 -1.799 14.755 1.00 84.94 87 GLU A O 1
ATOM 685 N N . LEU A 1 88 ? -6.175 -0.667 14.620 1.00 89.12 88 LEU A N 1
ATOM 686 C CA . LEU A 1 88 ? -6.915 -1.761 13.999 1.00 89.12 88 LEU A CA 1
ATOM 687 C C . LEU A 1 88 ? -6.545 -1.898 12.522 1.00 89.12 88 LEU A C 1
ATOM 689 O O . LEU A 1 88 ? -6.644 -0.943 11.750 1.00 89.12 88 LEU A O 1
ATOM 693 N N . THR A 1 89 ? -6.189 -3.114 12.119 1.00 88.81 89 THR A N 1
ATOM 694 C CA . THR A 1 89 ? -5.987 -3.466 10.710 1.00 88.81 89 THR A CA 1
ATOM 695 C C . THR A 1 89 ? -7.323 -3.575 9.971 1.00 88.81 89 THR A C 1
ATOM 697 O O . THR A 1 89 ? -8.385 -3.705 10.582 1.00 88.81 89 THR A O 1
ATOM 700 N N . ALA A 1 90 ? -7.287 -3.589 8.635 1.00 86.38 90 ALA A N 1
ATOM 701 C CA . ALA A 1 90 ? -8.482 -3.832 7.823 1.00 86.38 90 ALA A CA 1
ATOM 702 C C . ALA A 1 90 ? -9.178 -5.158 8.190 1.00 86.38 90 ALA A C 1
ATOM 704 O O . ALA A 1 90 ? -10.400 -5.194 8.293 1.00 86.38 90 ALA A O 1
ATOM 705 N N . ALA A 1 91 ? -8.409 -6.214 8.478 1.00 89.31 91 ALA A N 1
ATOM 706 C CA . ALA A 1 91 ? -8.947 -7.497 8.927 1.00 89.31 91 ALA A CA 1
ATOM 707 C C . ALA A 1 91 ? -9.633 -7.398 10.302 1.00 89.31 91 ALA A C 1
ATOM 709 O O . ALA A 1 91 ? -10.684 -8.000 10.517 1.00 89.31 91 ALA A O 1
ATOM 710 N N . ALA A 1 92 ? -9.074 -6.615 11.232 1.00 91.88 92 ALA A N 1
ATOM 711 C CA . ALA A 1 92 ? -9.701 -6.372 12.527 1.00 91.88 92 ALA A CA 1
ATOM 712 C C . ALA A 1 92 ? -11.002 -5.557 12.392 1.00 91.88 92 ALA A C 1
ATOM 714 O O . ALA A 1 92 ? -11.985 -5.854 13.069 1.00 91.88 92 ALA A O 1
ATOM 715 N N . LEU A 1 93 ? -11.037 -4.570 11.489 1.00 91.88 93 LEU A N 1
ATOM 716 C CA . LEU A 1 93 ? -12.248 -3.804 11.174 1.00 91.88 93 LEU A CA 1
ATOM 717 C C . LEU A 1 93 ? -13.325 -4.677 10.517 1.00 91.88 93 LEU A C 1
ATOM 719 O O . LEU A 1 93 ? -14.487 -4.602 10.905 1.00 91.88 93 LEU A O 1
ATOM 723 N N . GLU A 1 94 ? -12.952 -5.538 9.572 1.00 92.62 94 GLU A N 1
ATOM 724 C CA . GLU A 1 94 ? -13.877 -6.489 8.948 1.00 92.62 94 GLU A CA 1
ATOM 725 C C . GLU A 1 94 ? -14.456 -7.467 9.979 1.00 92.62 94 GLU A C 1
ATOM 727 O O . GLU A 1 94 ? -15.661 -7.721 9.992 1.00 92.62 94 GLU A O 1
ATOM 732 N N . TYR A 1 95 ? -13.625 -7.962 10.897 1.00 92.75 95 TYR A N 1
ATOM 733 C CA . TYR A 1 95 ? -14.089 -8.781 12.012 1.00 92.75 95 TYR A CA 1
ATOM 734 C C . TYR A 1 95 ? -15.111 -8.034 12.886 1.00 92.75 95 TYR A C 1
ATOM 736 O O . TYR A 1 95 ? -16.155 -8.598 13.205 1.00 92.75 95 TYR A O 1
ATOM 744 N N . LEU A 1 96 ? -14.888 -6.752 13.212 1.00 91.50 96 LEU A N 1
ATOM 745 C CA . LEU A 1 96 ? -15.875 -5.943 13.946 1.00 91.50 96 LEU A CA 1
ATOM 746 C C . LEU A 1 96 ? -17.210 -5.812 13.200 1.00 91.50 96 LEU A C 1
ATOM 748 O O . LEU A 1 96 ? -18.268 -5.872 13.828 1.00 91.50 96 LEU A O 1
ATOM 752 N N . GLU A 1 97 ? -17.183 -5.661 11.876 1.00 93.00 97 GLU A N 1
ATOM 753 C CA . GLU A 1 97 ? -18.401 -5.597 11.059 1.00 93.00 97 GLU A CA 1
ATOM 754 C C . GLU A 1 97 ? -19.219 -6.894 11.144 1.00 93.00 97 GLU A C 1
ATOM 756 O O . GLU A 1 97 ? -20.444 -6.847 11.265 1.00 93.00 97 GLU A O 1
ATOM 761 N N . GLN A 1 98 ? -18.554 -8.053 11.181 1.00 91.38 98 GLN A N 1
ATOM 762 C CA . GLN A 1 98 ? -19.206 -9.362 11.329 1.00 91.38 98 GLN A CA 1
ATOM 763 C C . GLN A 1 98 ? -19.858 -9.566 12.711 1.00 91.38 98 GLN A C 1
ATOM 765 O O . GLN A 1 98 ? -20.727 -10.430 12.869 1.00 91.38 98 GLN A O 1
ATOM 770 N N . LEU A 1 99 ? -19.463 -8.775 13.715 1.00 89.94 99 LEU A N 1
ATOM 771 C CA . LEU A 1 99 ? -19.951 -8.886 15.089 1.00 89.94 99 LEU A CA 1
ATOM 772 C C . LEU A 1 99 ? -21.195 -8.047 15.400 1.00 89.94 99 LEU A C 1
ATOM 774 O O . LEU A 1 99 ? -21.809 -8.287 16.438 1.00 89.94 99 LEU A O 1
ATOM 778 N N . LYS A 1 100 ? -21.592 -7.096 14.541 1.00 86.25 100 LYS A N 1
ATOM 779 C CA . LYS A 1 100 ? -22.665 -6.121 14.840 1.00 86.25 100 LYS A CA 1
ATOM 780 C C . LYS A 1 100 ? -23.990 -6.742 15.298 1.00 86.25 100 LYS A C 1
ATOM 782 O O . LYS A 1 100 ? -24.676 -6.152 16.123 1.00 86.25 100 LYS A O 1
ATOM 787 N N . GLU A 1 101 ? -24.314 -7.933 14.803 1.00 86.88 101 GLU A N 1
ATOM 788 C CA . GLU A 1 101 ? -25.568 -8.651 15.085 1.00 86.88 101 GLU A CA 1
ATOM 789 C C . GLU A 1 101 ? -25.374 -9.868 16.015 1.00 86.88 101 GLU A C 1
ATOM 791 O O . GLU A 1 101 ? -26.247 -10.731 16.128 1.00 86.88 101 GLU A O 1
ATOM 796 N N . GLN A 1 102 ? -24.203 -10.007 16.646 1.00 90.81 102 GLN A N 1
ATOM 797 C CA . GLN A 1 102 ? -23.915 -11.130 17.539 1.00 90.81 102 GLN A CA 1
ATOM 798 C C . GLN A 1 102 ? -24.218 -10.776 18.993 1.00 90.81 102 GLN A C 1
ATOM 800 O O . GLN A 1 102 ? -23.848 -9.715 19.491 1.00 90.81 102 GLN A O 1
ATOM 805 N N . GLU A 1 103 ? -24.823 -11.721 19.712 1.00 93.56 103 GLU A N 1
ATOM 806 C CA . GLU A 1 103 ? -24.951 -11.625 21.164 1.00 93.56 103 GLU A CA 1
ATOM 807 C C . GLU A 1 103 ? -23.583 -11.789 21.833 1.00 93.56 103 GLU A C 1
ATOM 809 O O . GLU A 1 103 ? -22.820 -12.718 21.534 1.00 93.56 103 GLU A O 1
ATOM 814 N N . MET A 1 104 ? -23.285 -10.895 22.774 1.00 92.44 104 MET A N 1
ATOM 815 C CA . MET A 1 104 ? -22.014 -10.864 23.488 1.00 92.44 104 MET A CA 1
ATOM 816 C C . MET A 1 104 ? -22.239 -10.824 24.994 1.00 92.44 104 MET A C 1
ATOM 818 O O . MET A 1 104 ? -23.131 -10.142 25.496 1.00 92.44 104 MET A O 1
ATOM 822 N N . MET A 1 105 ? -21.376 -11.521 25.722 1.00 92.50 105 MET A N 1
ATOM 823 C CA . MET A 1 105 ? -21.245 -11.376 27.160 1.00 92.50 105 MET A CA 1
ATOM 824 C C . MET A 1 105 ? -20.263 -10.251 27.465 1.00 92.50 105 MET A C 1
ATOM 826 O O . MET A 1 105 ? -19.098 -10.298 27.063 1.00 92.50 105 MET A O 1
ATOM 830 N N . LEU A 1 106 ? -20.733 -9.264 28.219 1.00 91.62 106 LEU A N 1
ATOM 831 C CA . LEU A 1 106 ? -19.913 -8.192 28.760 1.00 91.62 106 LEU A CA 1
ATOM 832 C C . LEU A 1 106 ? -19.351 -8.616 30.119 1.00 91.62 106 LEU A C 1
ATOM 834 O O . LEU A 1 106 ? -20.099 -8.969 31.026 1.00 91.62 106 LEU A O 1
ATOM 838 N N . THR A 1 107 ? -18.029 -8.563 30.260 1.00 91.62 107 THR A N 1
ATOM 839 C CA . THR A 1 107 ? -17.314 -8.823 31.515 1.00 91.62 107 THR A CA 1
ATOM 840 C C . THR A 1 107 ? -16.557 -7.571 31.935 1.00 91.62 107 THR A C 1
ATOM 842 O O . THR A 1 107 ? -15.770 -7.027 31.158 1.00 91.62 107 THR A O 1
ATOM 845 N N . LEU A 1 108 ? -16.782 -7.110 33.164 1.00 91.06 108 LEU A N 1
ATOM 846 C CA . LEU A 1 108 ? -16.065 -5.970 33.729 1.00 91.06 108 LEU A CA 1
ATOM 847 C C . LEU A 1 108 ? -14.816 -6.446 34.484 1.00 91.06 108 LEU A C 1
ATOM 849 O O . LEU A 1 108 ? -14.941 -7.340 35.325 1.00 91.06 108 LEU A O 1
ATOM 853 N N . PRO A 1 109 ? -13.624 -5.872 34.224 1.00 87.62 109 PRO A N 1
ATOM 854 C CA . PRO A 1 109 ? -12.385 -6.296 34.882 1.00 87.62 109 PRO A CA 1
ATOM 855 C C . PRO A 1 109 ? -12.404 -6.171 36.412 1.00 87.62 109 PRO A C 1
ATOM 857 O O . PRO A 1 109 ? -11.725 -6.926 37.099 1.00 87.62 109 PRO A O 1
ATOM 860 N N . ASP A 1 110 ? -13.181 -5.227 36.946 1.00 88.56 110 ASP A N 1
ATOM 861 C CA . ASP A 1 110 ? -13.342 -4.983 38.384 1.00 88.56 110 ASP A CA 1
ATOM 862 C C . ASP A 1 110 ? -14.389 -5.896 39.053 1.00 88.56 110 ASP A C 1
ATOM 864 O O . ASP A 1 110 ? -14.578 -5.838 40.269 1.00 88.56 110 ASP A O 1
ATOM 868 N N . GLY A 1 111 ? -15.076 -6.743 38.278 1.00 88.56 111 GLY A N 1
ATOM 869 C CA . GLY A 1 111 ? -16.144 -7.615 38.762 1.00 88.56 111 GLY A CA 1
ATOM 870 C C . GLY A 1 111 ? -17.436 -6.883 39.143 1.00 88.56 111 GLY A C 1
ATOM 871 O O . GLY A 1 111 ? -18.301 -7.479 39.793 1.00 88.56 111 GLY A O 1
ATOM 872 N N . ALA A 1 112 ? -17.593 -5.608 38.772 1.00 89.25 112 ALA A N 1
ATOM 873 C CA . ALA A 1 112 ? -18.815 -4.862 39.035 1.00 89.25 112 ALA A CA 1
ATOM 874 C C . ALA A 1 112 ? -20.025 -5.475 38.303 1.00 89.25 112 ALA A C 1
ATOM 876 O O . ALA A 1 112 ? -19.909 -6.142 37.275 1.00 89.25 112 ALA A O 1
ATOM 877 N N . LYS A 1 113 ? -21.228 -5.233 38.838 1.00 85.44 113 LYS A N 1
ATOM 878 C CA . LYS A 1 113 ? -22.494 -5.721 38.251 1.00 85.44 113 LYS A CA 1
ATOM 879 C C . LYS A 1 113 ? -23.098 -4.773 37.216 1.00 85.44 113 LYS A C 1
ATOM 881 O O . LYS A 1 113 ? -24.049 -5.138 36.534 1.00 85.44 113 LYS A O 1
ATOM 886 N N . THR A 1 114 ? -22.591 -3.550 37.138 1.00 84.19 114 THR A N 1
ATOM 887 C CA . THR A 1 114 ? -23.101 -2.483 36.275 1.00 84.19 114 THR A CA 1
ATOM 888 C C . THR A 1 114 ? -21.926 -1.791 35.613 1.00 84.19 114 THR A C 1
ATOM 890 O O . THR A 1 114 ? -20.939 -1.512 36.290 1.00 84.19 114 THR A O 1
ATOM 893 N N . ALA A 1 115 ? -22.052 -1.473 34.328 1.00 86.88 115 ALA A N 1
ATOM 894 C CA . ALA A 1 115 ? -21.030 -0.778 33.557 1.00 86.88 115 ALA A CA 1
ATOM 895 C C . ALA A 1 115 ? -21.463 0.676 33.316 1.00 86.88 115 ALA A C 1
ATOM 897 O O . ALA A 1 115 ? -22.259 0.905 32.411 1.00 86.88 115 ALA A O 1
ATOM 898 N N . PRO A 1 116 ? -21.026 1.676 34.095 1.00 85.19 116 PRO A N 1
ATOM 899 C CA . PRO A 1 116 ? -21.213 3.070 33.703 1.00 85.19 116 PRO A CA 1
ATOM 900 C C . PRO A 1 116 ? -20.616 3.362 32.316 1.00 85.19 116 PRO A C 1
ATOM 902 O O . PRO A 1 116 ? -19.615 2.761 31.922 1.00 85.19 116 PRO A O 1
ATOM 905 N N . SER A 1 117 ? -21.187 4.313 31.571 1.00 84.25 117 SER A N 1
ATOM 906 C CA . SER A 1 117 ? -20.595 4.735 30.296 1.00 84.25 117 SER A CA 1
ATOM 907 C C . SER A 1 117 ? -19.163 5.248 30.492 1.00 84.25 117 SER A C 1
ATOM 909 O O . SER A 1 117 ? -18.890 6.110 31.328 1.00 84.25 117 SER A O 1
ATOM 911 N N . GLY A 1 118 ? -18.241 4.723 29.692 1.00 84.06 118 GLY A N 1
ATOM 912 C CA . GLY A 1 118 ? -16.797 4.910 29.793 1.00 84.06 118 GLY A CA 1
ATOM 913 C C . GLY A 1 118 ? -16.061 3.741 30.450 1.00 84.06 118 GLY A C 1
ATOM 914 O O . GLY A 1 118 ? -14.841 3.681 30.315 1.00 84.06 118 GLY A O 1
ATOM 915 N N . SER A 1 119 ? -16.758 2.806 31.107 1.00 88.69 119 SER A N 1
ATOM 916 C CA . SER A 1 119 ? -16.132 1.628 31.717 1.00 88.69 119 SER A CA 1
ATOM 917 C C . SER A 1 119 ? -15.339 0.811 30.702 1.00 88.69 119 SER A C 1
ATOM 919 O O . SER A 1 119 ? -15.782 0.593 29.573 1.00 88.69 119 SER A O 1
ATOM 921 N N . ALA A 1 120 ? -14.174 0.323 31.127 1.00 90.38 120 ALA A N 1
ATOM 922 C CA . ALA A 1 120 ? -13.452 -0.703 30.392 1.00 90.38 120 ALA A CA 1
ATOM 923 C C . ALA A 1 120 ? -14.232 -2.021 30.466 1.00 90.38 120 ALA A C 1
ATOM 925 O O . ALA A 1 120 ? -14.719 -2.398 31.534 1.00 90.38 120 ALA A O 1
ATOM 926 N N . ALA A 1 121 ? -14.341 -2.720 29.342 1.00 90.69 121 ALA A N 1
ATOM 927 C CA . ALA A 1 121 ? -15.041 -3.994 29.278 1.00 90.69 121 ALA A CA 1
ATOM 928 C C . ALA A 1 121 ? -14.302 -5.000 28.400 1.00 90.69 121 ALA A C 1
ATOM 930 O O . ALA A 1 121 ? -13.597 -4.640 27.457 1.00 90.69 121 ALA A O 1
ATOM 931 N N . ILE A 1 122 ? -14.526 -6.274 28.706 1.00 90.88 122 ILE A N 1
ATOM 932 C CA . ILE A 1 122 ? -14.162 -7.416 27.878 1.00 90.88 122 ILE A CA 1
ATOM 933 C C . ILE A 1 122 ? -15.446 -7.944 27.242 1.00 90.88 122 ILE A C 1
ATOM 935 O O . ILE A 1 122 ? -16.434 -8.150 27.948 1.00 90.88 122 ILE A O 1
ATOM 939 N N . LEU A 1 123 ? -15.441 -8.160 25.926 1.00 92.19 123 LEU A N 1
ATOM 940 C CA . LEU A 1 123 ? -16.591 -8.712 25.210 1.00 92.19 123 LEU A CA 1
ATOM 941 C C . LEU A 1 123 ? -16.254 -10.121 24.735 1.00 92.19 123 LEU A C 1
ATOM 943 O O . LEU A 1 123 ? -15.210 -10.354 24.126 1.00 92.19 123 LEU A O 1
ATOM 947 N N . THR A 1 124 ? -17.145 -11.061 25.034 1.00 94.50 124 THR A N 1
ATOM 948 C CA . THR A 1 124 ? -17.028 -12.457 24.604 1.00 94.50 124 THR A CA 1
ATOM 949 C C . THR A 1 124 ? -18.218 -12.810 23.731 1.00 94.50 124 THR A C 1
ATOM 951 O O . THR A 1 124 ? -19.359 -12.651 24.157 1.00 94.50 124 THR A O 1
ATOM 954 N N . VAL A 1 125 ? -17.973 -13.288 22.515 1.00 94.50 125 VAL A N 1
ATOM 955 C CA . VAL A 1 125 ? -19.036 -13.704 21.593 1.00 94.50 125 VAL A CA 1
ATOM 956 C C . VAL A 1 125 ? -19.710 -14.955 22.151 1.00 94.50 125 VAL A C 1
ATOM 958 O O . VAL A 1 125 ? -19.056 -15.978 22.337 1.00 94.50 125 VAL A O 1
ATOM 961 N N . MET A 1 126 ? -21.020 -14.908 22.400 1.00 94.38 126 MET A N 1
ATOM 962 C CA . MET A 1 126 ? -21.729 -15.983 23.112 1.00 94.38 126 MET A CA 1
ATOM 963 C C . MET A 1 126 ? -21.698 -17.322 22.366 1.00 94.38 126 MET A C 1
ATOM 965 O O . MET A 1 126 ? -21.560 -18.375 22.981 1.00 94.38 126 MET A O 1
ATOM 969 N N . LYS A 1 127 ? -21.807 -17.294 21.032 1.00 92.75 127 LYS A N 1
ATOM 970 C CA . LYS A 1 127 ? -21.876 -18.513 20.206 1.00 92.75 127 LYS A CA 1
ATOM 971 C C . LYS A 1 127 ? -20.546 -19.259 20.120 1.00 92.75 127 LYS A C 1
ATOM 973 O O . LYS A 1 127 ? -20.539 -20.484 20.083 1.00 92.75 127 LYS A O 1
ATOM 978 N N . THR A 1 128 ? -19.438 -18.528 20.038 1.00 93.06 128 THR A N 1
ATOM 979 C CA . THR A 1 128 ? -18.095 -19.091 19.820 1.00 93.06 128 THR A CA 1
ATOM 980 C C . THR A 1 128 ? -17.248 -19.104 21.087 1.00 93.06 128 THR A C 1
ATOM 982 O O . THR A 1 128 ? -16.189 -19.726 21.103 1.00 93.06 128 THR A O 1
ATOM 985 N N . ASN A 1 129 ? -17.704 -18.426 22.146 1.00 93.62 129 ASN A N 1
ATOM 986 C CA . ASN A 1 129 ? -16.933 -18.128 23.349 1.00 93.62 129 ASN A CA 1
ATOM 987 C C . ASN A 1 129 ? -15.601 -17.405 23.044 1.00 93.62 129 ASN A C 1
ATOM 989 O O . ASN A 1 129 ? -14.631 -17.513 23.795 1.00 93.62 129 ASN A O 1
ATOM 993 N N . GLU A 1 130 ? -15.534 -16.687 21.918 1.00 94.38 130 GLU A N 1
ATOM 994 C CA . GLU A 1 130 ? -14.336 -15.969 21.487 1.00 94.38 130 GLU A CA 1
ATOM 995 C C . GLU A 1 130 ? -14.220 -14.629 22.215 1.00 94.38 130 GLU A C 1
ATOM 997 O O . GLU A 1 130 ? -15.159 -13.831 22.241 1.00 94.38 130 GLU A O 1
ATOM 1002 N N . ASN A 1 131 ? -13.048 -14.370 22.797 1.00 93.50 131 ASN A N 1
ATOM 1003 C CA . ASN A 1 131 ? -12.729 -13.080 23.395 1.00 93.50 131 ASN A CA 1
ATOM 1004 C C . ASN A 1 131 ? -12.378 -12.077 22.292 1.00 93.50 131 ASN A C 1
ATOM 1006 O O . ASN A 1 131 ? -11.354 -12.212 21.616 1.00 93.50 131 ASN A O 1
ATOM 1010 N N . MET A 1 132 ? -13.215 -11.057 22.141 1.00 91.56 132 MET A N 1
ATOM 1011 C CA . MET A 1 132 ? -13.109 -10.100 21.051 1.00 91.56 132 MET A CA 1
ATOM 1012 C C . MET A 1 132 ? -11.820 -9.276 21.123 1.00 91.56 132 MET A C 1
ATOM 1014 O O . MET A 1 132 ? -11.155 -9.123 20.108 1.00 91.56 132 MET A O 1
ATOM 1018 N N . GLN A 1 133 ? -11.423 -8.785 22.300 1.00 90.25 133 GLN A N 1
ATOM 1019 C CA . GLN A 1 133 ? -10.198 -7.993 22.475 1.00 90.25 133 GLN A CA 1
ATOM 1020 C C . GLN A 1 133 ? -8.966 -8.801 22.077 1.00 90.25 133 GLN A C 1
ATOM 1022 O O . GLN A 1 133 ? -8.134 -8.321 21.313 1.00 90.25 133 GLN A O 1
ATOM 1027 N N . LYS A 1 134 ? -8.880 -10.055 22.537 1.00 90.94 134 LYS A N 1
ATOM 1028 C CA . LYS A 1 134 ? -7.791 -10.962 22.167 1.00 90.94 134 LYS A CA 1
ATOM 1029 C C . LYS A 1 134 ? -7.751 -11.183 20.656 1.00 90.94 134 LYS A C 1
ATOM 1031 O O . LYS A 1 134 ? -6.669 -11.153 20.077 1.00 90.94 134 LYS A O 1
ATOM 1036 N N . LYS A 1 135 ? -8.913 -11.364 20.020 1.00 92.44 135 LYS A N 1
ATOM 1037 C CA . LYS A 1 135 ? -8.997 -11.551 18.570 1.00 92.44 135 LYS A CA 1
ATOM 1038 C C . LYS A 1 135 ? -8.595 -10.297 17.795 1.00 92.44 135 LYS A C 1
ATOM 1040 O O . LYS A 1 135 ? -7.874 -10.398 16.811 1.00 92.44 135 LYS A O 1
ATOM 1045 N N . LEU A 1 136 ? -9.000 -9.115 18.259 1.00 92.44 136 LEU A N 1
ATOM 1046 C CA . LEU A 1 136 ? -8.611 -7.835 17.662 1.00 92.44 136 LEU A CA 1
ATOM 1047 C C . LEU A 1 136 ? -7.106 -7.598 17.765 1.00 92.44 136 LEU A C 1
ATOM 1049 O O . LEU A 1 136 ? -6.503 -7.198 16.774 1.00 92.44 136 LEU A O 1
ATOM 1053 N N . VAL A 1 137 ? -6.498 -7.899 18.917 1.00 91.62 137 VAL A N 1
ATOM 1054 C CA . VAL A 1 137 ? -5.037 -7.863 19.082 1.00 91.62 137 VAL A CA 1
ATOM 1055 C C . VAL A 1 137 ? -4.385 -8.836 18.104 1.00 91.62 137 VAL A C 1
ATOM 1057 O O . VAL A 1 137 ? -3.532 -8.431 17.330 1.00 91.62 137 VAL A O 1
ATOM 1060 N N . GLU A 1 138 ? -4.836 -10.091 18.046 1.00 91.56 138 GLU A N 1
ATOM 1061 C CA . GLU A 1 138 ? -4.296 -11.100 17.123 1.00 91.56 138 GLU A CA 1
ATOM 1062 C C . GLU A 1 138 ? -4.370 -10.661 15.648 1.00 91.56 138 GLU A C 1
ATOM 1064 O O . GLU A 1 138 ? -3.402 -10.826 14.903 1.00 91.56 138 GLU A O 1
ATOM 1069 N N . LEU A 1 139 ? -5.499 -10.087 15.220 1.00 91.62 139 LEU A N 1
ATOM 1070 C CA . LEU A 1 139 ? -5.705 -9.588 13.856 1.00 91.62 139 LEU A CA 1
ATOM 1071 C C . LEU A 1 139 ? -4.933 -8.293 13.566 1.00 91.62 139 LEU A C 1
ATOM 1073 O O . LEU A 1 139 ? -4.675 -7.989 12.400 1.00 91.62 139 LEU A O 1
ATOM 1077 N N . SER A 1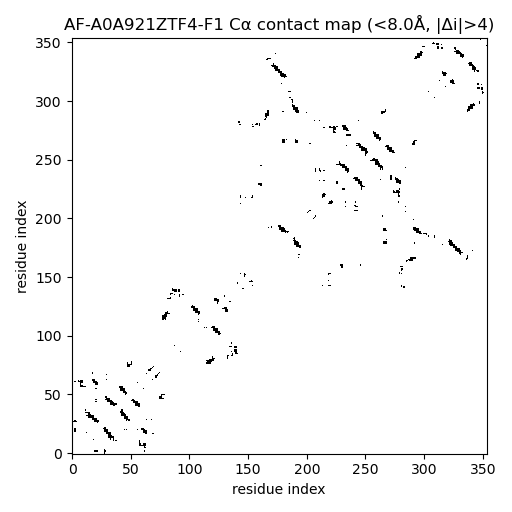 140 ? -4.572 -7.536 14.603 1.00 91.44 140 SER A N 1
ATOM 1078 C CA . SER A 1 140 ? -3.849 -6.265 14.474 1.00 91.44 140 SER A CA 1
ATOM 1079 C C . SER A 1 140 ? -2.338 -6.404 14.643 1.00 91.44 140 SER A C 1
ATOM 1081 O O . SER A 1 140 ? -1.591 -5.539 14.195 1.00 91.44 140 SER A O 1
ATOM 1083 N N . THR A 1 141 ? -1.865 -7.494 15.249 1.00 92.12 141 THR A N 1
ATOM 1084 C CA . THR A 1 141 ? -0.437 -7.787 15.362 1.00 92.12 141 THR A CA 1
ATOM 1085 C C . THR A 1 141 ? 0.128 -8.201 13.998 1.00 92.12 141 THR A C 1
ATOM 1087 O O . THR A 1 141 ? -0.338 -9.198 13.433 1.00 92.12 141 THR A O 1
ATOM 1090 N N . PRO A 1 142 ? 1.153 -7.500 13.478 1.00 93.19 142 PRO A N 1
ATOM 1091 C CA . PRO A 1 142 ? 1.816 -7.880 12.234 1.00 93.19 142 PRO A CA 1
ATOM 1092 C C . PRO A 1 142 ? 2.487 -9.255 12.304 1.00 93.19 142 PRO A C 1
ATOM 1094 O O . PRO A 1 142 ? 2.907 -9.697 13.381 1.00 93.19 142 PRO A O 1
ATOM 1097 N N . ASP A 1 143 ? 2.628 -9.934 11.165 1.00 93.50 143 ASP A N 1
ATOM 1098 C CA . ASP A 1 143 ? 3.089 -11.327 11.162 1.00 93.50 143 ASP A CA 1
ATOM 1099 C C . ASP A 1 143 ? 4.545 -11.453 11.621 1.00 93.50 143 ASP A C 1
ATOM 1101 O O . ASP A 1 143 ? 4.867 -12.398 12.345 1.00 93.50 143 ASP A O 1
ATOM 1105 N N . TRP A 1 144 ? 5.417 -10.486 11.306 1.00 95.31 144 TRP A N 1
ATOM 1106 C CA . TRP A 1 144 ? 6.795 -10.494 11.822 1.00 95.31 144 TRP A CA 1
ATOM 1107 C C . TRP A 1 144 ? 6.862 -10.459 13.353 1.00 95.31 144 TRP A C 1
ATOM 1109 O O . TRP A 1 144 ? 7.690 -11.155 13.935 1.00 95.31 144 TRP A O 1
ATOM 1119 N N . LYS A 1 145 ? 5.964 -9.730 14.031 1.00 94.75 145 LYS A N 1
ATOM 1120 C CA . LYS A 1 145 ? 5.919 -9.719 15.504 1.00 94.75 145 LYS A CA 1
ATOM 1121 C C . LYS A 1 145 ? 5.452 -11.066 16.048 1.00 94.75 145 LYS A C 1
ATOM 1123 O O . LYS A 1 145 ? 6.039 -11.584 16.989 1.00 94.75 145 LYS A O 1
ATOM 1128 N N . LYS A 1 146 ? 4.472 -11.701 15.394 1.00 94.00 146 LYS A N 1
ATOM 1129 C CA . LYS A 1 146 ? 4.034 -13.066 15.743 1.00 94.00 146 LYS A CA 1
ATOM 1130 C C . LYS A 1 146 ? 5.133 -14.110 15.530 1.00 94.00 146 LYS A C 1
ATOM 1132 O O . LYS A 1 146 ? 5.145 -15.127 16.220 1.00 94.00 146 LYS A O 1
ATOM 1137 N N . ILE A 1 147 ? 6.005 -13.920 14.534 1.00 95.75 147 ILE A N 1
ATOM 1138 C CA . ILE A 1 147 ? 7.188 -14.768 14.309 1.00 95.75 147 ILE A CA 1
ATOM 1139 C C . ILE A 1 147 ? 8.201 -14.559 15.441 1.00 95.75 147 ILE A C 1
ATOM 1141 O O . ILE A 1 147 ? 8.692 -15.539 16.000 1.00 95.75 147 ILE A O 1
ATOM 1145 N N . GLU A 1 148 ? 8.466 -13.307 15.813 1.00 94.06 148 GLU A N 1
ATOM 1146 C CA . GLU A 1 148 ? 9.389 -12.952 16.896 1.00 94.06 148 GLU A CA 1
ATOM 1147 C C . GLU A 1 148 ? 8.935 -13.522 18.250 1.00 94.06 148 GLU A C 1
ATOM 1149 O O . GLU A 1 148 ? 9.713 -14.183 18.934 1.00 94.06 148 GLU A O 1
ATOM 1154 N N . GLU A 1 149 ? 7.657 -13.359 18.606 1.00 93.81 149 GLU A N 1
ATOM 1155 C CA . GLU A 1 149 ? 7.075 -13.842 19.869 1.00 93.81 149 GLU A CA 1
ATOM 1156 C C . GLU A 1 149 ? 7.197 -15.360 20.054 1.00 93.81 149 GLU A C 1
ATOM 1158 O O . GLU A 1 149 ? 7.368 -15.843 21.175 1.00 93.81 149 GLU A O 1
ATOM 1163 N N . ARG A 1 150 ? 7.127 -16.127 18.958 1.00 95.25 150 ARG A N 1
ATOM 1164 C CA . ARG A 1 150 ? 7.309 -17.588 18.984 1.00 95.25 150 ARG A CA 1
ATOM 1165 C C . ARG A 1 150 ? 8.767 -18.029 18.818 1.00 95.25 150 ARG A C 1
ATOM 1167 O O . ARG A 1 150 ? 9.015 -19.231 18.776 1.00 95.25 150 ARG A O 1
ATOM 1174 N N . GLY A 1 151 ? 9.708 -17.089 18.707 1.00 94.81 151 GLY A N 1
ATOM 1175 C CA . GLY A 1 151 ? 11.135 -17.357 18.517 1.00 94.81 151 GLY A CA 1
ATOM 1176 C C . GLY A 1 151 ? 11.495 -17.936 17.145 1.00 94.81 151 GLY A C 1
ATOM 1177 O O . GLY A 1 151 ? 12.459 -18.690 17.050 1.00 94.81 151 GLY A O 1
ATOM 1178 N N . GLY A 1 152 ? 10.701 -17.645 16.110 1.00 94.94 152 GLY A N 1
ATOM 1179 C CA . GLY A 1 152 ? 10.971 -18.083 14.737 1.00 94.94 152 GLY A CA 1
ATOM 1180 C C . GLY A 1 152 ? 11.884 -17.126 13.967 1.00 94.94 152 GLY A C 1
ATOM 1181 O O . GLY A 1 152 ? 12.192 -16.0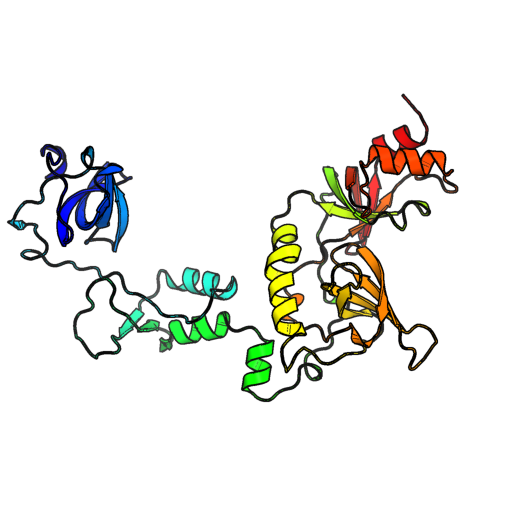33 14.438 1.00 94.94 152 GLY A O 1
ATOM 1182 N N . ASP A 1 153 ? 12.262 -17.519 12.749 1.00 94.06 153 ASP A N 1
ATOM 1183 C CA . ASP A 1 153 ? 13.060 -16.702 11.825 1.00 94.06 153 ASP A CA 1
ATOM 1184 C C . ASP A 1 153 ? 12.277 -16.415 10.529 1.00 94.06 153 ASP A C 1
ATOM 1186 O O . ASP A 1 153 ? 11.574 -17.270 9.983 1.00 94.06 153 ASP A O 1
ATOM 1190 N N . VAL A 1 154 ? 12.394 -15.194 10.005 1.00 95.19 154 VAL A N 1
ATOM 1191 C CA . VAL A 1 154 ? 11.758 -14.780 8.744 1.00 95.19 154 VAL A CA 1
ATOM 1192 C C . VAL A 1 154 ? 12.275 -15.562 7.543 1.00 95.19 154 VAL A C 1
ATOM 1194 O O . VAL A 1 154 ? 11.541 -15.711 6.567 1.00 95.19 154 VAL A O 1
ATOM 1197 N N . VAL A 1 155 ? 13.493 -16.108 7.597 1.00 94.06 155 VAL A N 1
ATOM 1198 C CA . VAL A 1 155 ? 14.033 -16.937 6.504 1.00 94.06 155 VAL A CA 1
ATOM 1199 C C . VAL A 1 155 ? 13.302 -18.274 6.350 1.00 94.06 155 VAL A C 1
ATOM 1201 O O . VAL A 1 155 ? 13.339 -18.857 5.270 1.00 94.06 155 VAL A O 1
ATOM 1204 N N . GLU A 1 156 ? 12.606 -18.738 7.393 1.00 94.38 156 GLU A N 1
ATOM 1205 C CA . GLU A 1 156 ? 11.754 -19.936 7.356 1.00 94.38 156 GLU A CA 1
ATOM 1206 C C . GLU A 1 156 ? 10.375 -19.650 6.742 1.00 94.38 156 GLU A C 1
ATOM 1208 O O . GLU A 1 156 ? 9.612 -20.571 6.441 1.00 94.38 156 GLU A O 1
ATOM 1213 N N . SER A 1 157 ? 10.037 -18.371 6.545 1.00 94.44 157 SER A N 1
ATOM 1214 C CA . SER A 1 157 ? 8.799 -17.977 5.876 1.00 94.44 157 SER A CA 1
ATOM 1215 C C . SER A 1 157 ? 8.846 -18.328 4.390 1.00 94.44 157 SER A C 1
ATOM 1217 O O . SER A 1 157 ? 9.910 -18.404 3.773 1.00 94.44 157 SER A O 1
ATOM 1219 N N . GLN A 1 158 ? 7.665 -18.512 3.796 1.00 94.88 158 GLN A N 1
ATOM 1220 C CA . GLN A 1 158 ? 7.541 -18.906 2.394 1.00 94.88 158 GLN A CA 1
ATOM 1221 C C . GLN A 1 158 ? 8.355 -18.005 1.443 1.00 94.88 158 GLN A C 1
ATOM 1223 O O . GLN A 1 158 ? 8.448 -16.787 1.610 1.00 94.88 158 GLN A O 1
ATOM 1228 N N . CYS A 1 159 ? 8.955 -18.624 0.427 1.00 96.69 159 CYS A N 1
ATOM 1229 C CA . CYS A 1 159 ? 9.553 -17.927 -0.709 1.00 96.69 159 CYS A CA 1
ATOM 1230 C C . CYS A 1 159 ? 8.424 -17.317 -1.542 1.00 96.69 159 CYS A C 1
ATOM 1232 O O . CYS A 1 159 ? 7.517 -18.045 -1.932 1.00 96.69 159 CYS A O 1
ATOM 1234 N N . LEU A 1 160 ? 8.467 -16.004 -1.762 1.00 98.12 160 LEU A N 1
ATOM 1235 C CA . LEU A 1 160 ? 7.452 -15.270 -2.514 1.00 98.12 160 LEU A CA 1
ATOM 1236 C C . LEU A 1 160 ? 8.052 -14.917 -3.866 1.00 98.12 160 LEU A C 1
ATOM 1238 O O . LEU A 1 160 ? 9.009 -14.152 -3.920 1.00 98.12 160 LEU A O 1
ATOM 1242 N N . MET A 1 161 ? 7.528 -15.489 -4.936 1.00 98.12 161 MET A N 1
ATOM 1243 C CA . MET A 1 161 ? 7.979 -15.222 -6.297 1.00 98.12 161 MET A CA 1
ATOM 1244 C C . MET A 1 161 ? 7.196 -14.054 -6.890 1.00 98.12 161 MET A C 1
ATOM 1246 O O . MET A 1 161 ? 6.093 -13.745 -6.446 1.00 98.12 161 MET A O 1
ATOM 1250 N N . TYR A 1 162 ? 7.732 -13.413 -7.926 1.00 96.88 162 TYR A N 1
ATOM 1251 C CA . TYR A 1 162 ? 7.037 -12.338 -8.637 1.00 96.88 162 TYR A CA 1
ATOM 1252 C C . TYR A 1 162 ? 5.655 -12.769 -9.149 1.00 96.88 162 TYR A C 1
ATOM 1254 O O . TYR A 1 162 ? 4.707 -11.996 -9.067 1.00 96.88 162 TYR A O 1
ATOM 1262 N N . SER A 1 163 ? 5.511 -14.034 -9.556 1.00 95.62 163 SER A N 1
ATOM 1263 C CA . SER A 1 163 ? 4.233 -14.637 -9.954 1.00 95.62 163 SER A CA 1
ATOM 1264 C C . SER A 1 163 ? 3.183 -14.707 -8.838 1.00 95.62 163 SER A C 1
ATOM 1266 O O . SER A 1 163 ? 2.008 -14.894 -9.132 1.00 95.62 163 SER A O 1
ATOM 1268 N N . ASP A 1 164 ? 3.584 -14.587 -7.568 1.00 95.94 164 ASP A N 1
ATOM 1269 C CA . ASP A 1 164 ? 2.663 -14.577 -6.423 1.00 95.94 164 ASP A CA 1
ATOM 1270 C C . ASP A 1 164 ? 2.073 -13.178 -6.162 1.00 95.94 164 ASP A C 1
ATOM 1272 O O . ASP A 1 164 ? 1.202 -13.023 -5.302 1.00 95.94 164 ASP A O 1
ATOM 1276 N N . MET A 1 165 ? 2.563 -12.144 -6.856 1.00 96.19 165 MET A N 1
ATOM 1277 C CA . MET A 1 165 ? 2.119 -10.763 -6.695 1.00 96.19 165 MET A CA 1
ATOM 1278 C C . MET A 1 165 ? 1.114 -10.379 -7.778 1.00 96.19 165 MET A C 1
ATOM 1280 O O . MET A 1 165 ? 1.417 -10.344 -8.967 1.00 96.19 165 MET A O 1
ATOM 1284 N N . GLU A 1 166 ? -0.084 -10.000 -7.343 1.00 96.19 166 GLU A N 1
ATOM 1285 C CA . GLU A 1 166 ? -1.080 -9.398 -8.224 1.00 96.19 166 GLU A CA 1
ATOM 1286 C C . GLU A 1 166 ? -0.562 -8.072 -8.792 1.00 96.19 166 GLU A C 1
ATOM 1288 O O . GLU A 1 166 ? 0.149 -7.327 -8.122 1.00 96.19 166 GLU A O 1
ATOM 1293 N N . CYS A 1 167 ? -0.966 -7.731 -10.012 1.00 94.75 167 CYS A N 1
ATOM 1294 C CA . CYS A 1 167 ? -0.685 -6.430 -10.613 1.00 94.75 167 CYS A CA 1
ATOM 1295 C C . CYS A 1 167 ? -1.983 -5.646 -10.795 1.00 94.75 167 CYS A C 1
ATOM 1297 O O . CYS A 1 167 ? -3.015 -6.212 -11.181 1.00 94.75 167 CYS A O 1
ATOM 1299 N N . LEU A 1 168 ? -1.934 -4.331 -10.554 1.00 92.50 168 LEU A N 1
ATOM 1300 C CA . LEU A 1 168 ? -3.066 -3.461 -10.855 1.00 92.50 168 LEU A CA 1
ATOM 1301 C C . LEU A 1 168 ? -3.482 -3.608 -12.321 1.00 92.50 168 LEU A C 1
ATOM 1303 O O . LEU A 1 168 ? -2.659 -3.756 -13.224 1.00 92.50 168 LEU A O 1
ATOM 1307 N N . GLN A 1 169 ? -4.790 -3.565 -12.554 1.00 92.88 169 GLN A N 1
ATOM 1308 C CA . GLN A 1 169 ? -5.339 -3.648 -13.899 1.00 92.88 169 GLN A CA 1
ATOM 1309 C C . GLN A 1 169 ? -5.628 -2.245 -14.426 1.00 92.88 169 GLN A C 1
ATOM 1311 O O . GLN A 1 169 ? -6.223 -1.424 -13.727 1.00 92.88 169 GLN A O 1
ATOM 1316 N N . LEU A 1 170 ? -5.224 -1.975 -15.666 1.00 94.19 170 LEU A N 1
ATOM 1317 C CA . LEU A 1 170 ? -5.536 -0.713 -16.329 1.00 94.19 170 LEU A CA 1
ATOM 1318 C C . LEU A 1 170 ? -6.890 -0.793 -17.048 1.00 94.19 170 LEU A C 1
ATOM 1320 O O . LEU A 1 170 ? -7.223 -1.837 -17.618 1.00 94.19 170 LEU A O 1
ATOM 1324 N N . PRO A 1 171 ? -7.670 0.304 -17.085 1.00 92.50 171 PRO A N 1
ATOM 1325 C CA . PRO A 1 171 ? -8.925 0.335 -17.825 1.00 92.50 171 PRO A CA 1
ATOM 1326 C C . PRO A 1 171 ? -8.669 0.163 -19.328 1.00 92.50 171 PRO A C 1
ATOM 1328 O O . PRO A 1 171 ? -7.898 0.909 -19.932 1.00 92.50 171 PRO A O 1
ATOM 1331 N N . SER A 1 172 ? -9.352 -0.795 -19.962 1.00 94.56 172 SER A N 1
ATOM 1332 C CA . SER A 1 172 ? -9.164 -1.104 -21.391 1.00 94.56 172 SER A CA 1
ATOM 1333 C C . SER A 1 172 ? -9.526 0.061 -22.319 1.00 94.56 172 SER A C 1
ATOM 1335 O O . SER A 1 172 ? -8.945 0.211 -23.396 1.00 94.56 172 SER A O 1
ATOM 1337 N N . THR A 1 173 ? -10.438 0.928 -21.877 1.00 94.06 173 THR A N 1
ATOM 1338 C CA . THR A 1 173 ? -10.862 2.160 -22.561 1.00 94.06 173 THR A CA 1
ATOM 1339 C C . THR A 1 173 ? -9.812 3.273 -22.536 1.00 94.06 173 THR A C 1
ATOM 1341 O O . THR A 1 173 ? -10.049 4.341 -23.093 1.00 94.06 173 THR A O 1
ATOM 1344 N N . GLY A 1 174 ? -8.676 3.058 -21.871 1.00 93.19 174 GLY A N 1
ATOM 1345 C CA . GLY A 1 174 ? -7.682 4.092 -21.633 1.00 93.19 174 GLY A CA 1
ATOM 1346 C C . GLY A 1 174 ? -8.139 5.132 -20.607 1.00 93.19 174 GLY A C 1
ATOM 1347 O O . GLY A 1 174 ? -9.052 4.896 -19.814 1.00 93.19 174 GLY A O 1
ATOM 1348 N N . GLY A 1 175 ? -7.473 6.283 -20.601 1.00 94.56 175 GLY A N 1
ATOM 1349 C CA . GLY A 1 175 ? -7.660 7.339 -19.614 1.00 94.56 175 GLY A CA 1
ATOM 1350 C C . GLY A 1 175 ? -6.384 8.141 -19.378 1.00 94.56 175 GLY A C 1
ATOM 1351 O O . GLY A 1 175 ? -5.430 8.065 -20.154 1.00 94.56 175 GLY A O 1
ATOM 1352 N N . MET A 1 176 ? -6.380 8.929 -18.304 1.00 95.94 176 MET A N 1
ATOM 1353 C CA . MET A 1 176 ? -5.153 9.536 -17.797 1.00 95.94 176 MET A CA 1
ATOM 1354 C C . MET A 1 176 ? -4.438 8.536 -16.892 1.00 95.94 176 MET A C 1
ATOM 1356 O O . MET A 1 176 ? -5.037 8.009 -15.953 1.00 95.94 176 MET A O 1
ATOM 1360 N N . LEU A 1 177 ? -3.172 8.269 -17.192 1.00 96.62 177 LEU A N 1
ATOM 1361 C CA . LEU A 1 177 ? -2.301 7.426 -16.386 1.00 96.62 177 LEU A CA 1
ATOM 1362 C C . LEU A 1 177 ? -1.242 8.284 -15.706 1.00 96.62 177 LEU A C 1
ATOM 1364 O O . LEU A 1 177 ? -0.748 9.255 -16.282 1.00 96.62 177 LEU A O 1
ATOM 1368 N N . GLN A 1 178 ? -0.866 7.890 -14.497 1.00 96.25 178 GLN A N 1
ATOM 1369 C CA . GLN A 1 178 ? 0.283 8.444 -13.807 1.00 96.25 178 GLN A CA 1
ATOM 1370 C C . GLN A 1 178 ? 1.536 7.694 -14.262 1.00 96.25 178 GLN A C 1
ATOM 1372 O O . GLN A 1 178 ? 1.659 6.492 -14.034 1.00 96.25 178 GLN A O 1
ATOM 1377 N N . VAL A 1 179 ? 2.468 8.402 -14.898 1.00 97.31 179 VAL A N 1
ATOM 1378 C CA . VAL A 1 179 ? 3.776 7.858 -15.276 1.00 97.31 179 VAL A CA 1
ATOM 1379 C C . VAL A 1 179 ? 4.670 7.839 -14.040 1.00 97.31 179 VAL A C 1
ATOM 1381 O O . VAL A 1 179 ? 4.810 8.850 -13.349 1.00 97.31 179 VAL A O 1
ATOM 1384 N N . LEU A 1 180 ? 5.252 6.677 -13.761 1.00 96.25 180 LEU A N 1
ATOM 1385 C CA . LEU A 1 180 ? 6.060 6.395 -12.577 1.00 96.25 180 LEU A CA 1
ATOM 1386 C C . LEU A 1 180 ? 7.558 6.345 -12.891 1.00 96.25 180 LEU A C 1
ATOM 1388 O O . LEU A 1 180 ? 8.354 6.744 -12.046 1.00 96.25 180 LEU A O 1
ATOM 1392 N N . ASP A 1 181 ? 7.925 5.881 -14.087 1.00 96.19 181 ASP A N 1
ATOM 1393 C CA . ASP A 1 181 ? 9.303 5.853 -14.574 1.00 96.19 181 ASP A CA 1
ATOM 1394 C C . ASP A 1 181 ? 9.336 5.913 -16.113 1.00 96.19 181 ASP A C 1
ATOM 1396 O O . ASP A 1 181 ? 8.516 5.295 -16.798 1.00 96.19 181 ASP A O 1
ATOM 1400 N N . VAL A 1 182 ? 10.297 6.666 -16.658 1.00 96.94 182 VAL A N 1
ATOM 1401 C CA . VAL A 1 182 ? 10.517 6.847 -18.107 1.00 96.94 182 VAL A CA 1
ATOM 1402 C C . VAL A 1 182 ? 11.894 6.364 -18.563 1.00 96.94 182 VAL A C 1
ATOM 1404 O O . VAL A 1 182 ? 12.363 6.750 -19.638 1.00 96.94 182 VAL A O 1
ATOM 1407 N N . SER A 1 183 ? 12.575 5.549 -17.756 1.00 94.44 183 SER A N 1
ATOM 1408 C CA . SER A 1 183 ? 13.942 5.098 -18.035 1.00 94.44 183 SER A CA 1
ATOM 1409 C C . SER A 1 183 ? 14.030 4.291 -19.336 1.00 94.44 183 SER A C 1
ATOM 1411 O O . SER A 1 183 ? 15.053 4.342 -20.014 1.00 94.44 183 SER A O 1
ATOM 1413 N N . LEU A 1 184 ? 12.937 3.625 -19.727 1.00 95.56 184 LEU A N 1
ATOM 1414 C CA . LEU A 1 184 ? 12.815 2.838 -20.962 1.00 95.56 184 LEU A CA 1
ATOM 1415 C C . LEU A 1 184 ? 12.126 3.591 -22.114 1.00 95.56 184 LEU A C 1
ATOM 1417 O O . LEU A 1 184 ? 11.806 2.996 -23.142 1.00 95.56 184 LEU A O 1
ATOM 1421 N N . LEU A 1 185 ? 11.914 4.909 -21.995 1.00 96.69 185 LEU A N 1
ATOM 1422 C CA . LEU A 1 185 ? 11.182 5.675 -23.014 1.00 96.69 185 LEU A CA 1
ATOM 1423 C C . LEU A 1 185 ? 11.875 5.638 -24.382 1.00 96.69 185 LEU A C 1
ATOM 1425 O O . LEU A 1 185 ? 11.209 5.716 -25.406 1.00 96.69 185 LEU A O 1
ATOM 1429 N N . ALA A 1 186 ? 13.205 5.521 -24.417 1.00 96.75 186 ALA A N 1
ATOM 1430 C CA . ALA A 1 186 ? 13.946 5.389 -25.671 1.00 96.75 186 ALA A CA 1
ATOM 1431 C C . ALA A 1 186 ? 13.599 4.101 -26.440 1.00 96.75 186 ALA A C 1
ATOM 1433 O O . ALA A 1 186 ? 13.681 4.100 -27.666 1.00 96.75 186 ALA A O 1
ATOM 1434 N N . ASP A 1 187 ? 13.156 3.064 -25.728 1.00 96.88 187 ASP A N 1
ATOM 1435 C CA . ASP A 1 187 ? 12.719 1.782 -26.284 1.00 96.88 187 ASP A CA 1
ATOM 1436 C C . ASP A 1 187 ? 11.207 1.765 -26.578 1.00 96.88 187 ASP A C 1
ATOM 1438 O O . ASP A 1 187 ? 10.665 0.761 -27.028 1.00 96.88 187 ASP A O 1
ATOM 1442 N N . GLY A 1 188 ? 10.518 2.889 -26.348 1.00 97.44 188 GLY A N 1
ATOM 1443 C CA . GLY A 1 188 ? 9.074 3.014 -26.523 1.00 97.44 188 GLY A CA 1
ATOM 1444 C C . GLY A 1 188 ? 8.248 2.512 -25.349 1.00 97.44 188 GLY A C 1
ATOM 1445 O O . GLY A 1 188 ? 7.038 2.346 -25.507 1.00 97.44 188 GLY A O 1
ATOM 1446 N N . SER A 1 189 ? 8.867 2.332 -24.178 1.00 97.56 189 SER A N 1
ATOM 1447 C CA . SER A 1 189 ? 8.176 1.847 -22.986 1.00 97.56 189 SER A CA 1
ATOM 1448 C C . SER A 1 189 ? 8.241 2.808 -21.803 1.00 97.56 189 SER A C 1
ATOM 1450 O O . SER A 1 189 ? 9.216 3.529 -21.600 1.00 97.56 189 SER A O 1
ATOM 1452 N N . VAL A 1 190 ? 7.197 2.800 -20.979 1.00 98.06 190 VAL A N 1
ATOM 1453 C CA . VAL A 1 190 ? 7.150 3.535 -19.704 1.00 98.06 190 VAL A CA 1
ATOM 1454 C C . VAL A 1 190 ? 6.501 2.682 -18.622 1.00 98.06 190 VAL A C 1
ATOM 1456 O O . VAL A 1 190 ? 5.696 1.800 -18.920 1.00 98.06 190 VAL A O 1
ATOM 1459 N N . SER A 1 191 ? 6.809 2.973 -17.362 1.00 97.88 191 SER A N 1
ATOM 1460 C CA . SER A 1 191 ? 6.104 2.394 -16.217 1.00 97.88 191 SER A CA 1
ATOM 1461 C C . SER A 1 191 ? 5.022 3.357 -15.752 1.00 97.88 191 SER A C 1
ATOM 1463 O O . SER A 1 191 ? 5.296 4.541 -15.545 1.00 97.88 191 SER A O 1
ATOM 1465 N N . ALA A 1 192 ? 3.792 2.881 -15.580 1.00 96.94 192 ALA A N 1
ATOM 1466 C CA . ALA A 1 192 ? 2.673 3.733 -15.189 1.00 96.94 192 ALA A CA 1
ATOM 1467 C C . ALA A 1 192 ? 1.606 2.980 -14.391 1.00 96.94 192 ALA A C 1
ATOM 1469 O O . ALA A 1 192 ? 1.526 1.755 -14.427 1.00 96.94 192 ALA A O 1
ATOM 1470 N N . CYS A 1 193 ? 0.753 3.728 -13.699 1.00 95.56 193 CYS A N 1
ATOM 1471 C CA . CYS A 1 193 ? -0.432 3.210 -13.026 1.00 95.56 193 CYS A CA 1
ATOM 1472 C C . CYS A 1 193 ? -1.643 4.113 -13.291 1.00 95.56 193 CYS A C 1
ATOM 1474 O O . CYS A 1 193 ? -1.527 5.197 -13.869 1.00 95.56 193 CYS A O 1
ATOM 1476 N N . GLN A 1 194 ? -2.833 3.668 -12.888 1.00 91.75 194 GLN A N 1
ATOM 1477 C CA . GLN A 1 194 ? -4.016 4.522 -12.943 1.00 91.75 194 GLN A CA 1
ATOM 1478 C C . GLN A 1 194 ? -3.885 5.682 -11.943 1.00 91.75 194 GLN A C 1
ATOM 1480 O O . GLN A 1 194 ? -3.494 5.496 -10.790 1.00 91.75 194 GLN A O 1
ATOM 1485 N N . GLU A 1 195 ? -4.243 6.886 -12.385 1.00 86.50 195 GLU A N 1
ATOM 1486 C CA . GLU A 1 195 ? -4.192 8.091 -11.558 1.00 86.50 195 GLU A CA 1
ATOM 1487 C C . GLU A 1 195 ? -5.258 8.075 -10.441 1.00 86.50 195 GLU A C 1
ATOM 1489 O O . GLU A 1 195 ? -6.383 7.609 -10.635 1.00 86.50 195 GLU A O 1
ATOM 1494 N N . GLY A 1 196 ? -4.915 8.618 -9.266 1.00 83.25 196 GLY A N 1
ATOM 1495 C CA . GLY A 1 196 ? -5.873 8.885 -8.184 1.00 83.25 196 GLY A CA 1
ATOM 1496 C C . GLY A 1 196 ? -6.321 7.668 -7.366 1.00 83.25 196 GLY A C 1
ATOM 1497 O O . GLY A 1 196 ? -7.330 7.742 -6.666 1.00 83.25 196 GLY A O 1
ATOM 1498 N N . LEU A 1 197 ? -5.600 6.546 -7.428 1.00 85.56 197 LEU A N 1
ATOM 1499 C CA . LEU A 1 197 ? -5.946 5.348 -6.664 1.00 85.56 197 LEU A CA 1
ATOM 1500 C C . LEU A 1 197 ? -5.631 5.499 -5.168 1.00 85.56 197 LEU A C 1
ATOM 1502 O O . LEU A 1 197 ? -4.480 5.713 -4.785 1.00 85.56 197 LEU A O 1
ATOM 1506 N N . ALA A 1 198 ? -6.629 5.252 -4.312 1.00 91.12 198 ALA A N 1
ATOM 1507 C CA . ALA A 1 198 ? -6.437 5.145 -2.860 1.00 91.12 198 ALA A CA 1
ATOM 1508 C C . ALA A 1 198 ? -5.380 4.084 -2.491 1.00 91.12 198 ALA A C 1
ATOM 1510 O O . ALA A 1 198 ? -4.612 4.266 -1.548 1.00 91.12 198 ALA A O 1
ATOM 1511 N N . HIS A 1 199 ? -5.281 3.014 -3.290 1.00 92.75 199 HIS A N 1
ATOM 1512 C CA . HIS A 1 199 ? -4.251 1.982 -3.144 1.00 92.75 199 HIS A CA 1
ATOM 1513 C C . HIS A 1 199 ? -2.827 2.536 -3.297 1.00 92.75 199 HIS A C 1
ATOM 1515 O O . HIS A 1 199 ? -1.956 2.221 -2.493 1.00 92.75 199 HIS A O 1
ATOM 1521 N N . ALA A 1 200 ? -2.585 3.427 -4.265 1.00 92.38 200 ALA A N 1
ATOM 1522 C CA . ALA A 1 200 ? -1.267 4.042 -4.439 1.00 92.38 200 ALA A CA 1
ATOM 1523 C C . ALA A 1 200 ? -0.877 4.888 -3.219 1.00 92.38 200 ALA A C 1
ATOM 1525 O O . ALA A 1 200 ? 0.259 4.819 -2.744 1.00 92.38 200 ALA A O 1
ATOM 1526 N N . GLN A 1 201 ? -1.836 5.637 -2.663 1.00 92.12 201 GLN A N 1
ATOM 1527 C CA . GLN A 1 201 ? -1.623 6.366 -1.416 1.00 92.12 201 GLN A CA 1
ATOM 1528 C C . GLN A 1 201 ? -1.293 5.405 -0.267 1.00 92.12 201 GLN A C 1
ATOM 1530 O O . GLN A 1 201 ? -0.337 5.660 0.464 1.00 92.12 201 GLN A O 1
ATOM 1535 N N . TYR A 1 202 ? -2.028 4.300 -0.126 1.00 93.69 202 TYR A N 1
ATOM 1536 C CA . TYR A 1 202 ? -1.783 3.294 0.910 1.00 93.69 202 TYR A CA 1
ATOM 1537 C C . TYR A 1 202 ? -0.373 2.688 0.809 1.00 93.69 202 TYR A C 1
ATOM 1539 O O . TYR A 1 202 ? 0.363 2.672 1.798 1.00 93.69 202 TYR A O 1
ATOM 1547 N N . VAL A 1 203 ? 0.037 2.266 -0.392 1.00 95.19 203 VAL A N 1
ATOM 1548 C CA . VAL A 1 203 ? 1.360 1.677 -0.663 1.00 95.19 203 VAL A CA 1
ATOM 1549 C C . VAL A 1 203 ? 2.493 2.642 -0.300 1.00 95.19 203 VAL A C 1
ATOM 1551 O O . VAL A 1 203 ? 3.420 2.276 0.422 1.00 95.19 203 VAL A O 1
ATOM 1554 N N . PHE A 1 204 ? 2.419 3.901 -0.742 1.00 92.81 204 PHE A N 1
ATOM 1555 C CA . PHE A 1 204 ? 3.497 4.869 -0.510 1.00 92.81 204 PHE A CA 1
ATOM 1556 C C . PHE A 1 204 ? 3.491 5.524 0.879 1.00 92.81 204 PHE A C 1
ATOM 1558 O O . PHE A 1 204 ? 4.419 6.276 1.192 1.00 92.81 204 PHE A O 1
ATOM 1565 N N . THR A 1 205 ? 2.481 5.259 1.714 1.00 93.44 205 THR A N 1
ATOM 1566 C CA . THR A 1 205 ? 2.378 5.819 3.070 1.00 93.44 205 THR A CA 1
ATOM 1567 C C . THR A 1 205 ? 2.364 4.719 4.125 1.00 93.44 205 THR A C 1
ATOM 1569 O O . THR A 1 205 ? 3.397 4.444 4.732 1.00 93.44 205 THR A O 1
ATOM 1572 N N . HIS A 1 206 ? 1.221 4.068 4.326 1.00 92.94 206 HIS A N 1
ATOM 1573 C CA . HIS A 1 206 ? 1.018 3.086 5.381 1.00 92.94 206 HIS A CA 1
ATOM 1574 C C . HIS A 1 206 ? 1.909 1.854 5.193 1.00 92.94 206 HIS A C 1
ATOM 1576 O O . HIS A 1 206 ? 2.685 1.521 6.088 1.00 92.94 206 HIS A O 1
ATOM 1582 N N . LEU A 1 207 ? 1.892 1.239 4.005 1.00 95.75 207 LEU A N 1
ATOM 1583 C CA . LEU A 1 207 ? 2.715 0.058 3.729 1.00 95.75 207 LEU A CA 1
ATOM 1584 C C . LEU A 1 207 ? 4.213 0.378 3.826 1.00 95.75 207 LEU A C 1
ATOM 1586 O O . LEU A 1 207 ? 4.974 -0.390 4.407 1.00 95.75 207 LEU A O 1
ATOM 1590 N N . ALA A 1 208 ? 4.634 1.540 3.318 1.00 95.88 208 ALA A N 1
ATOM 1591 C CA . ALA A 1 208 ? 6.009 2.015 3.455 1.00 95.88 208 ALA A CA 1
ATOM 1592 C C . ALA A 1 208 ? 6.428 2.186 4.929 1.00 95.88 208 ALA A C 1
ATOM 1594 O O . ALA A 1 208 ? 7.561 1.858 5.281 1.00 95.88 208 ALA A O 1
ATOM 1595 N N . SER A 1 209 ? 5.523 2.656 5.796 1.00 95.31 209 SER A N 1
ATOM 1596 C CA . SER A 1 209 ? 5.765 2.765 7.239 1.00 95.31 209 SER A CA 1
ATOM 1597 C C . SER A 1 209 ? 5.890 1.393 7.903 1.00 95.31 209 SER A C 1
ATOM 1599 O O . SER A 1 209 ? 6.845 1.164 8.642 1.00 95.31 209 SER A O 1
ATOM 1601 N N . MET A 1 210 ? 4.984 0.460 7.592 1.00 95.50 210 MET A N 1
ATOM 1602 C CA . MET A 1 210 ? 5.044 -0.915 8.105 1.00 95.50 210 MET A CA 1
ATOM 1603 C C . MET A 1 210 ? 6.331 -1.629 7.679 1.00 95.50 210 MET A C 1
ATOM 1605 O O . MET A 1 210 ? 7.019 -2.220 8.508 1.00 95.50 210 MET A O 1
ATOM 1609 N N . MET A 1 211 ? 6.707 -1.529 6.398 1.00 97.88 211 MET A N 1
ATOM 1610 C CA . MET A 1 211 ? 7.968 -2.087 5.906 1.00 97.88 211 MET A CA 1
ATOM 1611 C C . MET A 1 211 ? 9.170 -1.460 6.610 1.00 97.88 211 MET A C 1
ATOM 1613 O O . MET A 1 211 ? 10.133 -2.163 6.896 1.00 97.88 211 MET A O 1
ATOM 1617 N N . ALA A 1 212 ? 9.137 -0.157 6.903 1.00 97.38 212 ALA A N 1
ATOM 1618 C CA . ALA A 1 212 ? 10.214 0.500 7.631 1.00 97.38 212 ALA A CA 1
ATOM 1619 C C . ALA A 1 212 ? 10.321 0.017 9.083 1.00 97.38 212 ALA A C 1
ATOM 1621 O O . ALA A 1 212 ? 11.436 -0.185 9.556 1.00 97.38 212 ALA A O 1
ATOM 1622 N N . GLU A 1 213 ? 9.205 -0.192 9.782 1.00 97.06 213 GLU A N 1
ATOM 1623 C CA . GLU A 1 213 ? 9.209 -0.788 11.122 1.00 97.06 213 GLU A CA 1
ATOM 1624 C C . GLU A 1 213 ? 9.807 -2.200 11.082 1.00 97.06 213 GLU A C 1
ATOM 1626 O O . GLU A 1 213 ? 10.768 -2.489 11.794 1.00 97.06 213 GLU A O 1
ATOM 1631 N N . TYR A 1 214 ? 9.312 -3.046 10.177 1.00 98.00 214 TYR A N 1
ATOM 1632 C CA . TYR A 1 214 ? 9.800 -4.408 9.997 1.00 98.00 214 TYR A CA 1
ATOM 1633 C C . TYR A 1 214 ? 11.291 -4.461 9.629 1.00 98.00 214 TYR A C 1
ATOM 1635 O O . TYR A 1 214 ? 12.078 -5.096 10.329 1.00 98.00 214 TYR A O 1
ATOM 1643 N N . CYS A 1 215 ? 11.719 -3.754 8.581 1.00 98.00 215 CYS A N 1
ATOM 1644 C CA . CYS A 1 215 ? 13.097 -3.804 8.077 1.00 98.00 215 CYS A CA 1
ATOM 1645 C C . CYS A 1 215 ? 14.128 -3.188 9.037 1.00 98.00 215 CYS A C 1
ATOM 1647 O O . CYS A 1 215 ? 15.329 -3.357 8.825 1.00 98.00 215 CYS A O 1
ATOM 1649 N N . ASN A 1 216 ? 13.683 -2.453 10.061 1.00 96.44 216 ASN A N 1
ATOM 1650 C CA . ASN A 1 216 ? 14.538 -1.920 11.123 1.00 96.44 216 ASN A CA 1
ATOM 1651 C C . ASN A 1 216 ? 14.394 -2.686 12.455 1.00 96.44 216 ASN A C 1
ATOM 1653 O O . ASN A 1 216 ? 15.131 -2.386 13.394 1.00 96.44 216 ASN A O 1
ATOM 1657 N N . SER A 1 217 ? 13.480 -3.658 12.548 1.00 96.69 217 SER A N 1
ATOM 1658 C CA . SER A 1 217 ? 13.316 -4.526 13.722 1.00 96.69 217 SER A CA 1
ATOM 1659 C C . SER A 1 217 ? 14.470 -5.522 13.864 1.00 96.69 217 SER A C 1
ATOM 1661 O O . SER A 1 217 ? 15.186 -5.798 12.902 1.00 96.69 217 SER A O 1
ATOM 1663 N N . GLU A 1 218 ? 14.649 -6.099 15.053 1.00 94.25 218 GLU A N 1
ATOM 1664 C CA . GLU A 1 218 ? 15.683 -7.114 15.293 1.00 94.25 218 GLU A CA 1
ATOM 1665 C C . GLU A 1 218 ? 15.524 -8.332 14.375 1.00 94.25 218 GLU A C 1
ATOM 1667 O O . GLU A 1 218 ? 16.511 -8.800 13.801 1.00 94.25 218 GLU A O 1
ATOM 1672 N N . LEU A 1 219 ? 14.279 -8.767 14.163 1.00 95.06 219 LEU A N 1
ATOM 1673 C CA . LEU A 1 219 ? 13.942 -9.886 13.291 1.00 95.06 219 LEU A CA 1
ATOM 1674 C C . LEU A 1 219 ? 14.137 -9.559 11.797 1.00 95.06 219 LEU A C 1
ATOM 1676 O O . LEU A 1 219 ? 14.704 -10.350 11.048 1.00 95.06 219 LEU A O 1
ATOM 1680 N N . GLY A 1 220 ? 13.674 -8.388 11.351 1.00 96.69 220 GLY A N 1
ATOM 1681 C CA . GLY A 1 220 ? 13.617 -8.034 9.929 1.00 96.69 220 GLY A CA 1
ATOM 1682 C C . GLY A 1 220 ? 14.833 -7.288 9.381 1.00 96.69 220 GLY A C 1
ATOM 1683 O O . GLY A 1 220 ? 14.902 -7.068 8.176 1.00 96.69 220 GLY A O 1
ATOM 1684 N N . ARG A 1 221 ? 15.797 -6.866 10.212 1.00 96.38 221 ARG A N 1
ATOM 1685 C CA . ARG A 1 221 ? 16.938 -6.035 9.768 1.00 96.38 221 ARG A CA 1
ATOM 1686 C C . ARG A 1 221 ? 18.066 -6.779 9.067 1.00 96.38 221 ARG A C 1
ATOM 1688 O O . ARG A 1 221 ? 18.968 -6.114 8.547 1.00 96.38 221 ARG A O 1
ATOM 1695 N N . GLN A 1 222 ? 18.065 -8.107 9.085 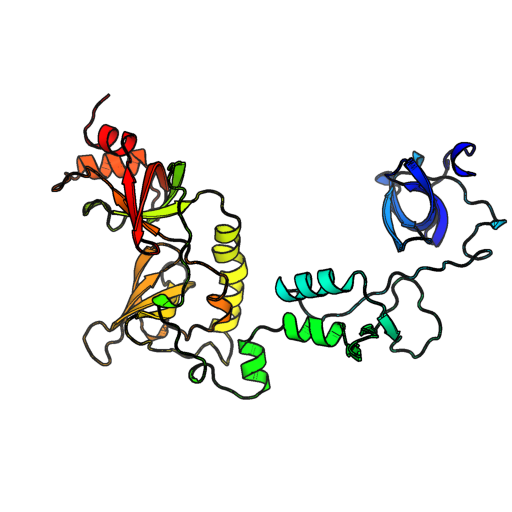1.00 95.44 222 GLN A N 1
ATOM 1696 C CA . GLN A 1 222 ? 19.161 -8.886 8.517 1.00 95.44 222 GLN A CA 1
ATOM 1697 C C . GLN A 1 222 ? 19.128 -8.842 6.983 1.00 95.44 222 GLN A C 1
ATOM 1699 O O . GLN A 1 222 ? 18.055 -8.998 6.392 1.00 95.44 222 GLN A O 1
ATOM 1704 N N . PRO A 1 223 ? 20.276 -8.623 6.313 1.00 96.75 223 PRO A N 1
ATOM 1705 C CA . PRO A 1 223 ? 20.373 -8.769 4.869 1.00 96.75 223 PRO A CA 1
ATOM 1706 C C . PRO A 1 223 ? 19.874 -10.129 4.386 1.00 96.75 223 PRO A C 1
ATOM 1708 O O . PRO A 1 223 ? 20.185 -11.160 4.980 1.00 96.75 223 PRO A O 1
ATOM 1711 N N . TYR A 1 224 ? 19.147 -10.128 3.274 1.00 96.62 224 TYR A N 1
ATOM 1712 C CA . TYR A 1 224 ? 18.644 -11.339 2.640 1.00 96.62 224 TYR A CA 1
ATOM 1713 C C . TYR A 1 224 ? 18.953 -11.300 1.148 1.00 96.62 224 TYR A C 1
ATOM 1715 O O . TYR A 1 224 ? 18.549 -10.354 0.476 1.00 96.62 224 TYR A O 1
ATOM 1723 N N . LEU A 1 225 ? 19.657 -12.314 0.635 1.00 96.06 225 LEU A N 1
ATOM 1724 C CA . LEU A 1 225 ? 19.918 -12.468 -0.796 1.00 96.06 225 LEU A CA 1
ATOM 1725 C C . LEU A 1 225 ? 18.814 -13.344 -1.417 1.00 96.06 225 LEU A C 1
ATOM 1727 O O . LEU A 1 225 ? 18.822 -14.554 -1.176 1.00 96.06 225 LEU A O 1
ATOM 1731 N N . PRO A 1 226 ? 17.874 -12.769 -2.188 1.00 97.25 226 PRO A N 1
ATOM 1732 C CA . PRO A 1 226 ? 16.771 -13.518 -2.778 1.00 97.25 226 PRO A CA 1
ATOM 1733 C C . PRO A 1 226 ? 17.229 -14.333 -3.993 1.00 97.25 226 PRO A C 1
ATOM 1735 O O . PRO A 1 226 ? 18.287 -14.081 -4.576 1.00 97.25 226 PRO A O 1
ATOM 1738 N N . LYS A 1 227 ? 16.408 -15.298 -4.407 1.00 96.62 227 LYS A N 1
ATOM 1739 C CA . LYS A 1 227 ? 16.560 -15.989 -5.695 1.00 96.62 227 LYS A CA 1
ATOM 1740 C C . LYS A 1 227 ? 16.117 -15.088 -6.850 1.00 96.62 227 LYS A C 1
ATOM 1742 O O . LYS A 1 227 ? 15.402 -14.111 -6.651 1.00 96.62 227 LYS A O 1
ATOM 1747 N N . VAL A 1 228 ? 16.521 -15.440 -8.071 1.00 97.81 228 VAL A N 1
ATOM 1748 C CA . VAL A 1 228 ? 15.995 -14.815 -9.298 1.00 97.81 228 VAL A CA 1
ATOM 1749 C C . VAL A 1 228 ? 14.468 -14.877 -9.279 1.00 97.81 228 VAL A C 1
ATOM 1751 O O . VAL A 1 228 ? 13.913 -15.931 -8.980 1.00 97.81 228 VAL A O 1
ATOM 1754 N N . GLU A 1 229 ? 13.828 -13.738 -9.548 1.00 98.00 229 GLU A N 1
ATOM 1755 C CA . GLU A 1 229 ? 12.377 -13.512 -9.485 1.00 98.00 229 GLU A CA 1
ATOM 1756 C C . GLU A 1 229 ? 11.748 -13.606 -8.086 1.00 98.00 229 GLU A C 1
ATOM 1758 O O . GLU A 1 229 ? 10.529 -13.504 -7.952 1.00 98.00 229 GLU A O 1
ATOM 1763 N N . GLU A 1 230 ? 12.536 -13.744 -7.019 1.00 98.62 230 GLU A N 1
ATOM 1764 C CA . GLU A 1 230 ? 12.013 -13.675 -5.657 1.00 98.62 230 GLU A CA 1
ATOM 1765 C C . GLU A 1 230 ? 11.752 -12.218 -5.247 1.00 98.62 230 GLU A C 1
ATOM 1767 O O . GLU A 1 230 ? 12.565 -11.310 -5.461 1.00 98.62 230 GLU A O 1
ATOM 1772 N N . LEU A 1 231 ? 10.598 -11.998 -4.624 1.00 98.69 231 LEU A N 1
ATOM 1773 C CA . LEU A 1 231 ? 10.196 -10.733 -4.035 1.00 98.69 231 LEU A CA 1
ATOM 1774 C C . LEU A 1 231 ? 11.014 -10.439 -2.777 1.00 98.69 231 LEU A C 1
ATOM 1776 O O . LEU A 1 231 ? 11.212 -11.280 -1.897 1.00 98.69 231 LEU A O 1
ATOM 1780 N N . CYS A 1 232 ? 11.439 -9.191 -2.656 1.00 98.62 232 CYS A N 1
ATOM 1781 C CA . CYS A 1 232 ? 12.213 -8.689 -1.536 1.00 98.62 232 CYS A CA 1
ATOM 1782 C C . CYS A 1 232 ? 11.804 -7.256 -1.195 1.00 98.62 232 CYS A C 1
ATOM 1784 O O . CYS A 1 232 ? 11.119 -6.576 -1.961 1.00 98.62 232 CYS A O 1
ATOM 1786 N N . ILE A 1 233 ? 12.219 -6.783 -0.024 1.00 98.50 233 ILE A N 1
ATOM 1787 C CA . ILE A 1 233 ? 12.127 -5.363 0.310 1.00 98.50 233 ILE A CA 1
ATOM 1788 C C . ILE A 1 233 ? 13.516 -4.769 0.118 1.00 98.50 233 ILE A C 1
ATOM 1790 O O . ILE A 1 233 ? 14.495 -5.285 0.653 1.00 98.50 233 ILE A O 1
ATOM 1794 N N . ALA A 1 234 ? 13.610 -3.688 -0.645 1.00 98.25 234 ALA A N 1
ATOM 1795 C CA . ALA A 1 234 ? 14.872 -3.035 -0.951 1.00 98.25 234 ALA A CA 1
ATOM 1796 C C . ALA A 1 234 ? 14.879 -1.597 -0.438 1.00 98.25 234 ALA A C 1
ATOM 1798 O O . ALA A 1 234 ? 13.913 -0.847 -0.619 1.00 98.25 234 ALA A O 1
ATOM 1799 N N . LYS A 1 235 ? 15.988 -1.194 0.189 1.00 96.81 235 LYS A N 1
ATOM 1800 C CA . LYS A 1 235 ? 16.211 0.208 0.543 1.00 96.81 235 LYS A CA 1
ATOM 1801 C C . LYS A 1 235 ? 16.731 0.960 -0.671 1.00 96.81 235 LYS A C 1
ATOM 1803 O O . LYS A 1 235 ? 17.788 0.625 -1.197 1.00 96.81 235 LYS A O 1
ATOM 1808 N N . CYS A 1 236 ? 16.029 2.011 -1.073 1.00 90.19 236 CYS A N 1
ATOM 1809 C CA . CYS A 1 236 ? 16.452 2.870 -2.170 1.00 90.19 236 CYS A CA 1
ATOM 1810 C C . CYS A 1 236 ? 17.468 3.906 -1.651 1.00 90.19 236 CYS A C 1
ATOM 1812 O O . CYS A 1 236 ? 17.085 4.776 -0.863 1.00 90.19 236 CYS A O 1
ATOM 1814 N N . PRO A 1 237 ? 18.757 3.858 -2.051 1.00 83.31 237 PRO A N 1
ATOM 1815 C CA . PRO A 1 237 ? 19.784 4.743 -1.492 1.00 83.31 237 PRO A CA 1
ATOM 1816 C C . PRO A 1 237 ? 19.493 6.250 -1.637 1.00 83.31 237 PRO A C 1
ATOM 1818 O O . PRO A 1 237 ? 19.689 6.964 -0.653 1.00 83.31 237 PRO A O 1
ATOM 1821 N N . PRO A 1 238 ? 18.970 6.755 -2.780 1.00 80.94 238 PRO A N 1
ATOM 1822 C CA . PRO A 1 238 ? 18.670 8.180 -2.956 1.00 80.94 238 PRO A CA 1
ATOM 1823 C C . PRO A 1 238 ? 17.733 8.794 -1.909 1.00 80.94 238 PRO A C 1
ATOM 1825 O O . PRO A 1 238 ? 17.872 9.970 -1.590 1.00 80.94 238 PRO A O 1
ATOM 1828 N N . ASN A 1 239 ? 16.774 8.029 -1.377 1.00 80.31 239 ASN A N 1
ATOM 1829 C CA . ASN A 1 239 ? 15.777 8.540 -0.426 1.00 80.31 239 ASN A CA 1
ATOM 1830 C C . ASN A 1 239 ? 15.752 7.783 0.912 1.00 80.31 239 ASN A C 1
ATOM 1832 O O . ASN A 1 239 ? 14.986 8.145 1.803 1.00 80.31 239 ASN A O 1
ATOM 1836 N N . SER A 1 240 ? 16.583 6.746 1.061 1.00 87.06 240 SER A N 1
ATOM 1837 C CA . SER A 1 240 ? 16.676 5.878 2.241 1.00 87.06 240 SER A CA 1
ATOM 1838 C C . SER A 1 240 ? 15.347 5.253 2.694 1.00 87.06 240 SER A C 1
ATOM 1840 O O . SER A 1 240 ? 15.232 4.839 3.849 1.00 87.06 240 SER A O 1
ATOM 1842 N N . LYS A 1 241 ? 14.357 5.150 1.799 1.00 93.25 241 LYS A N 1
ATOM 1843 C CA . LYS A 1 241 ? 13.068 4.496 2.061 1.00 93.25 241 LYS A CA 1
ATOM 1844 C C . LYS A 1 241 ? 13.083 3.045 1.589 1.00 93.25 241 LYS A C 1
ATOM 1846 O O . LYS A 1 241 ? 13.850 2.675 0.700 1.00 93.25 241 LYS A O 1
ATOM 1851 N N . TRP A 1 242 ? 12.223 2.243 2.204 1.00 97.31 242 TRP A N 1
ATOM 1852 C CA . TRP A 1 242 ? 12.014 0.838 1.872 1.00 97.31 242 TRP A CA 1
ATOM 1853 C C . TRP A 1 242 ? 10.881 0.694 0.860 1.00 97.31 242 TRP A C 1
ATOM 1855 O O . TRP A 1 242 ? 9.845 1.345 0.989 1.00 97.31 242 TRP A O 1
ATOM 1865 N N . PHE A 1 243 ? 11.088 -0.159 -0.136 1.00 97.62 243 PHE A N 1
ATOM 1866 C CA . PHE A 1 243 ? 10.138 -0.412 -1.212 1.00 97.62 243 PHE A CA 1
ATOM 1867 C C . PHE A 1 243 ? 10.047 -1.902 -1.491 1.00 97.62 243 PHE A C 1
ATOM 1869 O O . PHE A 1 243 ? 11.015 -2.639 -1.295 1.00 97.62 243 PHE A O 1
ATOM 1876 N N . ARG A 1 244 ? 8.905 -2.325 -2.026 1.00 98.56 244 ARG A N 1
A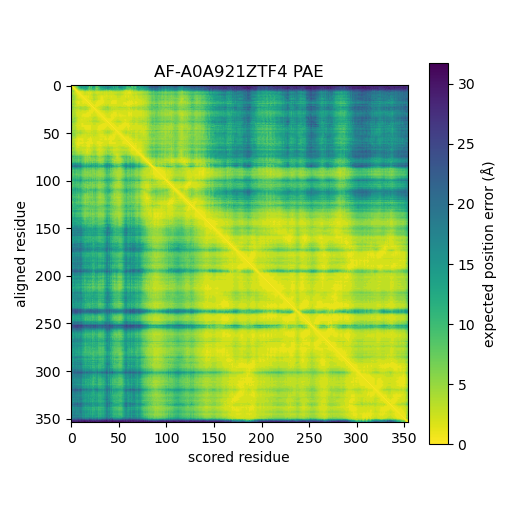TOM 1877 C CA . ARG A 1 244 ? 8.764 -3.665 -2.582 1.00 98.56 244 ARG A CA 1
ATOM 1878 C C . ARG A 1 244 ? 9.559 -3.765 -3.876 1.00 98.56 244 ARG A C 1
ATOM 1880 O O . ARG A 1 244 ? 9.549 -2.843 -4.696 1.00 98.56 244 ARG A O 1
ATOM 1887 N N . ALA A 1 245 ? 10.245 -4.880 -4.055 1.00 98.50 245 ALA A N 1
ATOM 1888 C CA . ALA A 1 245 ? 11.047 -5.148 -5.229 1.00 98.50 245 ALA A CA 1
ATOM 1889 C C . ALA A 1 245 ? 11.003 -6.632 -5.594 1.00 98.50 245 ALA A C 1
ATOM 1891 O O . ALA A 1 245 ? 10.640 -7.481 -4.781 1.00 98.50 245 ALA A O 1
ATOM 1892 N N . VAL A 1 246 ? 11.406 -6.932 -6.819 1.00 98.56 246 VAL A N 1
ATOM 1893 C CA . VAL A 1 246 ? 11.767 -8.276 -7.260 1.00 98.56 246 VAL A CA 1
ATOM 1894 C C . VAL A 1 246 ? 13.257 -8.299 -7.577 1.00 98.56 246 VAL A C 1
ATOM 1896 O O . VAL A 1 246 ? 13.799 -7.366 -8.182 1.00 98.56 246 VAL A O 1
ATOM 1899 N N . PHE A 1 247 ? 13.932 -9.354 -7.134 1.00 98.62 247 PHE A N 1
ATOM 1900 C CA . PHE A 1 247 ? 15.334 -9.586 -7.437 1.00 98.62 247 PHE A CA 1
ATOM 1901 C C . PHE A 1 247 ? 15.503 -10.134 -8.855 1.00 98.62 247 PHE A C 1
ATOM 1903 O O . PHE A 1 247 ? 14.835 -11.092 -9.237 1.00 98.62 247 PHE A O 1
ATOM 1910 N N . LEU A 1 248 ? 16.410 -9.540 -9.632 1.00 98.00 248 LEU A N 1
ATOM 1911 C CA . LEU A 1 248 ? 16.666 -9.959 -11.012 1.00 98.00 248 LEU A CA 1
ATOM 1912 C C . LEU A 1 248 ? 17.967 -10.751 -11.103 1.00 98.00 248 LEU A C 1
ATOM 1914 O O . LEU A 1 248 ? 17.968 -11.888 -11.561 1.00 98.00 248 LEU A O 1
ATOM 1918 N N . GLU A 1 249 ? 19.073 -10.178 -10.629 1.00 97.00 249 GLU A N 1
ATOM 1919 C CA . GLU A 1 249 ? 20.370 -10.855 -10.632 1.00 97.00 249 GLU A CA 1
ATOM 1920 C C . GLU A 1 249 ? 21.364 -10.231 -9.648 1.00 97.00 249 GLU A C 1
ATOM 1922 O O . GLU A 1 249 ? 21.272 -9.053 -9.285 1.00 97.00 249 GLU A O 1
ATOM 1927 N N . GLN A 1 250 ? 22.363 -11.025 -9.261 1.00 96.94 250 GLN A N 1
ATOM 1928 C CA . GLN A 1 250 ? 23.550 -10.545 -8.562 1.00 96.94 250 GLN A CA 1
ATOM 1929 C C . GLN A 1 250 ? 24.584 -10.095 -9.599 1.00 96.94 250 GLN A C 1
ATOM 1931 O O . GLN A 1 250 ? 24.930 -10.845 -10.511 1.00 96.94 250 GLN A O 1
ATOM 1936 N N . LEU A 1 251 ? 25.076 -8.867 -9.461 1.00 96.81 251 LEU A N 1
ATOM 1937 C CA . LEU A 1 251 ? 26.117 -8.330 -10.332 1.00 96.81 251 LEU A CA 1
ATOM 1938 C C . LEU A 1 251 ? 27.484 -8.869 -9.917 1.00 96.81 251 LEU A C 1
ATOM 1940 O O . LEU A 1 251 ? 27.685 -9.216 -8.759 1.00 96.81 251 LEU A O 1
ATOM 1944 N N . ASP A 1 252 ? 28.425 -8.904 -10.860 1.00 95.00 252 ASP A N 1
ATOM 1945 C CA . ASP A 1 252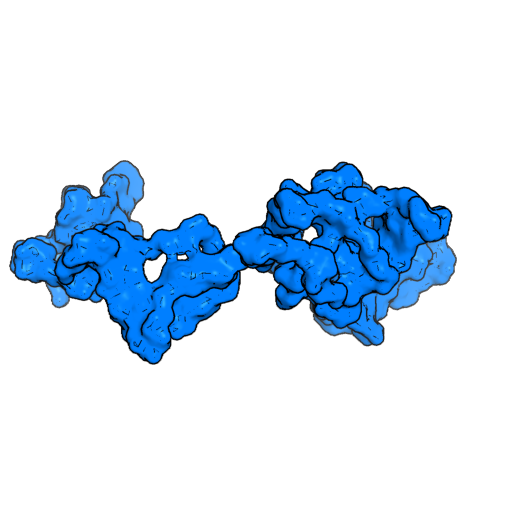 ? 29.804 -9.376 -10.655 1.00 95.00 252 ASP A CA 1
ATOM 1946 C C . ASP A 1 252 ? 29.924 -10.873 -10.285 1.00 95.00 252 ASP A C 1
ATOM 1948 O O . ASP A 1 252 ? 30.974 -11.334 -9.840 1.00 95.00 252 ASP A O 1
ATOM 1952 N N . GLY A 1 253 ? 28.868 -11.656 -10.538 1.00 87.06 253 GLY A N 1
ATOM 1953 C CA . GLY A 1 253 ? 28.830 -13.101 -10.315 1.00 87.06 253 GLY A CA 1
ATOM 1954 C C . GLY A 1 253 ? 28.543 -13.504 -8.860 1.00 87.06 253 GLY A C 1
ATOM 1955 O O . GLY A 1 253 ? 28.186 -12.666 -8.028 1.00 87.06 253 GLY A O 1
ATOM 1956 N N . PRO A 1 254 ? 28.663 -14.807 -8.535 1.00 87.12 254 PRO A N 1
ATOM 1957 C CA . PRO A 1 254 ? 28.389 -15.313 -7.194 1.00 87.12 254 PRO A CA 1
ATOM 1958 C C . PRO A 1 254 ? 29.233 -14.610 -6.125 1.00 87.12 254 PRO A C 1
ATOM 1960 O O . PRO A 1 254 ? 30.461 -14.608 -6.192 1.00 87.12 254 PRO A O 1
ATOM 1963 N N . GLY A 1 255 ? 28.565 -14.036 -5.123 1.00 88.12 255 GLY A N 1
ATOM 1964 C CA . GLY A 1 255 ? 29.220 -13.303 -4.034 1.00 88.12 255 GLY A CA 1
ATOM 1965 C C . GLY A 1 255 ? 29.488 -11.823 -4.326 1.00 88.12 255 GLY A C 1
ATOM 1966 O O . GLY A 1 255 ? 30.059 -11.138 -3.478 1.00 88.12 255 GLY A O 1
ATOM 1967 N N . GLY A 1 256 ? 29.060 -11.305 -5.481 1.00 93.69 256 GLY A N 1
ATOM 1968 C CA . GLY A 1 256 ? 29.134 -9.879 -5.780 1.00 93.69 256 GLY A CA 1
ATOM 1969 C C . GLY A 1 256 ? 28.297 -9.022 -4.823 1.00 93.69 256 GLY A C 1
ATOM 1970 O O . GLY A 1 256 ? 27.214 -9.400 -4.376 1.00 93.69 256 GLY A O 1
ATOM 1971 N N . GLY A 1 257 ? 28.794 -7.832 -4.487 1.00 96.06 257 GLY A N 1
ATOM 1972 C CA . GLY A 1 257 ? 28.183 -6.976 -3.461 1.00 96.06 257 GLY A CA 1
ATOM 1973 C C . GLY A 1 257 ? 26.937 -6.210 -3.911 1.00 96.06 257 GLY A C 1
ATOM 1974 O O . GLY A 1 257 ? 26.381 -5.450 -3.123 1.00 96.06 257 GLY A O 1
ATOM 1975 N N . LYS A 1 258 ? 26.501 -6.350 -5.167 1.00 97.56 258 LYS A N 1
ATOM 1976 C CA . LYS A 1 258 ? 25.392 -5.575 -5.740 1.00 97.56 258 LYS A CA 1
ATOM 1977 C C . LYS A 1 258 ? 24.365 -6.475 -6.408 1.00 97.56 258 LYS A C 1
ATOM 1979 O O . LYS A 1 258 ? 24.701 -7.500 -6.990 1.00 97.56 258 LYS A O 1
ATOM 1984 N N . ALA A 1 259 ? 23.119 -6.035 -6.369 1.00 97.62 259 ALA A N 1
ATOM 1985 C CA . ALA A 1 259 ? 21.980 -6.671 -6.999 1.00 97.62 259 ALA A CA 1
ATOM 1986 C C . ALA A 1 259 ? 21.314 -5.708 -7.977 1.00 97.62 259 ALA A C 1
ATOM 1988 O O . ALA A 1 259 ? 21.159 -4.519 -7.680 1.00 97.62 259 ALA A O 1
ATOM 1989 N N . ARG A 1 260 ? 20.882 -6.237 -9.120 1.00 97.88 260 ARG A N 1
ATOM 1990 C CA . ARG A 1 260 ? 19.908 -5.583 -9.989 1.00 97.88 260 ARG A CA 1
ATOM 1991 C C . ARG A 1 260 ? 18.512 -6.036 -9.568 1.00 97.88 260 ARG A C 1
ATOM 1993 O O . ARG A 1 260 ? 18.259 -7.230 -9.415 1.00 97.88 260 ARG A O 1
ATOM 2000 N N . ILE A 1 261 ? 17.627 -5.070 -9.361 1.00 98.25 261 ILE A N 1
ATOM 2001 C CA . ILE A 1 261 ? 16.262 -5.273 -8.870 1.00 98.25 261 ILE A CA 1
ATOM 2002 C C . ILE A 1 261 ? 15.275 -4.416 -9.666 1.00 98.25 261 ILE A C 1
ATOM 2004 O O . ILE A 1 261 ? 15.657 -3.390 -10.232 1.00 98.25 261 ILE A O 1
ATOM 2008 N N . LEU A 1 262 ? 14.003 -4.801 -9.662 1.00 97.56 262 LEU A N 1
ATOM 2009 C CA . LEU A 1 262 ? 12.896 -3.977 -10.150 1.00 97.56 262 LEU A CA 1
ATOM 2010 C C . LEU A 1 262 ? 12.010 -3.584 -8.968 1.00 97.56 262 LEU A C 1
ATOM 2012 O O . LEU A 1 262 ? 11.485 -4.449 -8.271 1.00 97.56 262 LEU A O 1
ATOM 2016 N N . TYR A 1 263 ? 11.824 -2.285 -8.748 1.00 97.50 263 TYR A N 1
ATOM 2017 C CA . TYR A 1 263 ? 10.873 -1.783 -7.760 1.00 97.50 263 TYR A CA 1
ATOM 2018 C C . TYR A 1 263 ? 9.453 -1.887 -8.318 1.00 97.50 263 TYR A C 1
ATOM 2020 O O . TYR A 1 263 ? 9.062 -1.108 -9.183 1.00 97.50 263 TYR A O 1
ATOM 2028 N N . VAL A 1 264 ? 8.670 -2.840 -7.821 1.00 97.81 264 VAL A N 1
ATOM 2029 C CA . VAL A 1 264 ? 7.374 -3.234 -8.413 1.00 97.81 264 VAL A CA 1
ATOM 2030 C C . VAL A 1 264 ? 6.298 -2.143 -8.338 1.00 97.81 264 VAL A C 1
ATOM 2032 O O . VAL A 1 264 ? 5.342 -2.151 -9.105 1.00 97.81 264 VAL A O 1
ATOM 2035 N N . ASP A 1 265 ? 6.461 -1.166 -7.445 1.00 97.31 265 ASP A N 1
ATOM 2036 C CA . ASP A 1 265 ? 5.505 -0.067 -7.268 1.00 97.31 265 ASP A CA 1
ATOM 2037 C C . ASP A 1 265 ? 5.844 1.197 -8.061 1.00 97.31 265 ASP A C 1
ATOM 2039 O O . ASP A 1 265 ? 5.025 2.108 -8.148 1.00 97.31 265 ASP A O 1
ATOM 2043 N N . THR A 1 266 ? 7.039 1.274 -8.643 1.00 94.75 266 THR A N 1
ATOM 2044 C CA . THR A 1 266 ? 7.459 2.405 -9.490 1.00 94.75 266 THR A CA 1
ATOM 2045 C C . THR A 1 266 ? 7.849 1.968 -10.898 1.00 94.75 266 THR A C 1
ATOM 2047 O O . THR A 1 266 ? 7.887 2.789 -11.808 1.00 94.75 266 THR A O 1
ATOM 2050 N N . GLY A 1 267 ? 8.139 0.681 -11.087 1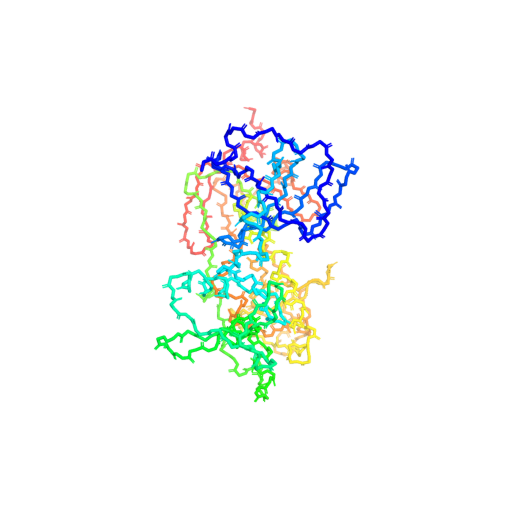.00 95.06 267 GLY A N 1
ATOM 2051 C CA . GLY A 1 267 ? 8.688 0.127 -12.318 1.00 95.06 267 GLY A CA 1
ATOM 2052 C C . GLY A 1 267 ? 10.135 0.556 -12.582 1.00 95.06 267 GLY A C 1
ATOM 2053 O O . GLY A 1 267 ? 10.629 0.375 -13.690 1.00 95.06 267 GLY A O 1
ATOM 2054 N N . TYR A 1 268 ? 10.813 1.132 -11.584 1.00 93.94 268 TYR A N 1
ATOM 2055 C CA . TYR A 1 268 ? 12.203 1.567 -11.691 1.00 93.94 268 TYR A CA 1
ATOM 2056 C C . TYR A 1 268 ? 13.160 0.376 -11.558 1.00 93.94 268 TYR A C 1
ATOM 2058 O O . TYR A 1 268 ? 13.079 -0.395 -10.597 1.00 93.94 268 TYR A O 1
ATOM 2066 N N . LEU A 1 269 ? 14.106 0.259 -12.492 1.00 94.19 269 LEU A N 1
ATOM 2067 C CA . LEU A 1 269 ? 15.211 -0.694 -12.414 1.00 94.19 269 LEU A CA 1
ATOM 2068 C C . LEU A 1 269 ? 16.363 -0.092 -11.608 1.00 94.19 269 LEU A C 1
ATOM 2070 O O . LEU A 1 269 ? 16.998 0.879 -12.019 1.00 94.19 269 LEU A O 1
ATOM 2074 N N . GLY A 1 270 ? 16.643 -0.693 -10.457 1.00 93.81 270 GLY A N 1
ATOM 2075 C CA . GLY A 1 270 ? 17.672 -0.239 -9.533 1.00 93.81 270 GLY A CA 1
ATOM 2076 C C . GLY A 1 270 ? 18.869 -1.177 -9.479 1.00 93.81 270 GLY A C 1
ATOM 2077 O O . GLY A 1 270 ? 18.738 -2.393 -9.617 1.00 93.81 270 GLY A O 1
ATOM 2078 N N . VAL A 1 271 ? 20.039 -0.607 -9.194 1.00 96.44 271 VAL A N 1
ATOM 2079 C CA . VAL A 1 271 ? 21.195 -1.362 -8.703 1.00 96.44 271 VAL A CA 1
ATOM 2080 C C . VAL A 1 271 ? 21.446 -0.948 -7.263 1.00 96.44 271 VAL A C 1
ATOM 2082 O O . VAL A 1 271 ? 21.728 0.220 -6.993 1.00 96.44 271 VAL A O 1
ATOM 2085 N N . VAL A 1 272 ? 21.342 -1.900 -6.340 1.00 97.06 272 VAL A N 1
ATOM 2086 C CA . VAL A 1 272 ? 21.533 -1.661 -4.906 1.00 97.06 272 VAL A CA 1
ATOM 2087 C C . VAL A 1 272 ? 22.552 -2.633 -4.325 1.00 97.06 272 VAL A C 1
ATOM 2089 O O . VAL A 1 272 ? 22.707 -3.738 -4.844 1.00 97.06 272 VAL A O 1
ATOM 2092 N N . PRO A 1 273 ? 23.261 -2.255 -3.256 1.00 97.06 273 PRO A N 1
ATOM 2093 C CA . PRO A 1 273 ? 24.047 -3.211 -2.497 1.00 97.06 273 PRO A CA 1
ATOM 2094 C C . PRO A 1 273 ? 23.177 -4.330 -1.902 1.00 97.06 273 PRO A C 1
ATOM 2096 O O . PRO A 1 273 ? 22.045 -4.079 -1.478 1.00 97.06 273 PRO A O 1
ATOM 2099 N N . VAL A 1 274 ? 23.693 -5.560 -1.860 1.00 96.69 274 VAL A N 1
ATOM 2100 C CA . VAL A 1 274 ? 22.944 -6.728 -1.347 1.00 96.69 274 VAL A CA 1
ATOM 2101 C C . VAL A 1 274 ? 22.565 -6.570 0.128 1.00 96.69 274 VAL A C 1
ATOM 2103 O O . VAL A 1 274 ? 21.521 -7.053 0.559 1.00 96.69 274 VAL A O 1
ATOM 2106 N N . GLU A 1 275 ? 23.349 -5.815 0.902 1.00 96.56 275 GLU A N 1
ATOM 2107 C CA . GLU A 1 275 ? 23.068 -5.501 2.303 1.00 96.56 275 GLU A CA 1
ATOM 2108 C C . GLU A 1 275 ? 21.840 -4.607 2.513 1.00 96.56 275 GLU A C 1
ATOM 2110 O O . GLU A 1 275 ? 21.411 -4.420 3.653 1.00 96.56 275 GLU A O 1
ATOM 2115 N N . LEU A 1 276 ? 21.259 -4.056 1.442 1.00 97.44 276 LEU A N 1
ATOM 2116 C CA . LEU A 1 276 ? 20.027 -3.264 1.469 1.00 97.44 276 LEU A CA 1
ATOM 2117 C C . LEU A 1 276 ? 18.779 -4.068 1.090 1.00 97.44 276 LEU A C 1
ATOM 2119 O O . LEU A 1 276 ? 17.700 -3.486 0.995 1.00 97.44 276 LEU A O 1
ATOM 2123 N N . LEU A 1 277 ? 18.911 -5.379 0.887 1.00 98.25 277 LEU A N 1
ATOM 2124 C CA . LEU A 1 277 ? 17.796 -6.283 0.618 1.00 98.25 277 LEU A CA 1
ATOM 2125 C C . LEU A 1 277 ? 17.331 -6.963 1.908 1.00 98.25 277 LEU A C 1
ATOM 2127 O O . LEU A 1 277 ? 18.150 -7.330 2.754 1.00 98.25 277 LEU A O 1
ATOM 2131 N N . ARG A 1 278 ? 16.018 -7.117 2.075 1.00 98.25 278 ARG A N 1
ATOM 2132 C CA . ARG A 1 278 ? 15.365 -7.801 3.199 1.00 98.25 278 ARG A CA 1
ATOM 2133 C C . ARG A 1 278 ? 14.375 -8.837 2.700 1.00 98.25 278 ARG A C 1
ATOM 2135 O O . ARG A 1 278 ? 13.799 -8.699 1.617 1.00 98.25 278 ARG A O 1
ATOM 2142 N N . LYS A 1 279 ? 14.160 -9.860 3.526 1.00 98.38 279 LYS A N 1
ATOM 2143 C CA . LYS A 1 279 ? 13.190 -10.919 3.263 1.00 98.38 279 LYS A CA 1
ATOM 2144 C C . LYS A 1 279 ? 11.779 -10.332 3.227 1.00 98.38 279 LYS A C 1
ATOM 2146 O O . LYS A 1 279 ? 11.347 -9.730 4.207 1.00 98.38 279 LYS A O 1
ATOM 2151 N N . MET A 1 280 ? 11.070 -10.521 2.115 1.00 98.19 280 MET A N 1
ATOM 2152 C CA . MET A 1 280 ? 9.654 -10.172 2.005 1.00 98.19 280 MET A CA 1
ATOM 2153 C C . MET A 1 280 ? 8.799 -11.181 2.780 1.00 98.19 280 MET A C 1
ATOM 2155 O O . MET A 1 280 ? 8.991 -12.390 2.634 1.00 98.19 280 MET A O 1
ATOM 2159 N N . LEU A 1 281 ? 7.836 -10.681 3.557 1.00 97.75 281 LEU A N 1
ATOM 2160 C CA . LEU A 1 281 ? 6.806 -11.487 4.214 1.00 97.75 281 LEU A CA 1
ATOM 2161 C C . LEU A 1 281 ? 5.463 -11.406 3.471 1.00 97.75 281 LEU A C 1
ATOM 2163 O O . LEU A 1 281 ? 5.202 -10.410 2.791 1.00 97.75 281 LEU A O 1
ATOM 2167 N N . PRO A 1 282 ? 4.588 -12.424 3.605 1.00 96.31 282 PRO A N 1
ATOM 2168 C CA . PRO A 1 282 ? 3.325 -12.477 2.866 1.00 96.31 282 PRO A CA 1
ATOM 2169 C C . PRO A 1 282 ? 2.399 -11.280 3.099 1.00 96.31 282 PRO A C 1
ATOM 2171 O O . PRO A 1 282 ? 1.682 -10.890 2.180 1.00 96.31 282 PRO A O 1
ATOM 2174 N N . GLU A 1 283 ? 2.430 -10.683 4.291 1.00 94.38 283 GLU A N 1
ATOM 2175 C CA . GLU A 1 283 ? 1.616 -9.514 4.656 1.00 94.38 283 GLU A CA 1
ATOM 2176 C C . GLU A 1 283 ? 1.914 -8.258 3.817 1.00 94.38 283 GLU A C 1
ATOM 2178 O O . GLU A 1 283 ? 1.071 -7.374 3.712 1.00 94.38 283 GLU A O 1
ATOM 2183 N N . PHE A 1 284 ? 3.075 -8.193 3.156 1.00 97.12 284 PHE A N 1
ATOM 2184 C CA . PHE A 1 284 ? 3.440 -7.092 2.257 1.00 97.12 284 PHE A CA 1
ATOM 2185 C C . PHE A 1 284 ? 3.054 -7.346 0.784 1.00 97.12 284 PHE A C 1
ATOM 2187 O O . PHE A 1 284 ? 3.315 -6.506 -0.086 1.00 97.12 284 PHE A O 1
ATOM 2194 N N . VAL A 1 285 ? 2.449 -8.504 0.487 1.00 96.38 285 VAL A N 1
ATOM 2195 C CA . VAL A 1 285 ? 2.108 -8.952 -0.877 1.00 96.38 285 VAL A CA 1
ATOM 2196 C C . VAL A 1 285 ? 0.624 -9.295 -1.014 1.00 96.38 285 VAL A C 1
ATOM 2198 O O . VAL A 1 285 ? -0.031 -8.821 -1.938 1.00 96.38 285 VAL A O 1
ATOM 2201 N N . LYS A 1 286 ? 0.072 -10.103 -0.102 1.00 93.00 286 LYS A N 1
ATOM 2202 C CA . LYS A 1 286 ? -1.304 -10.614 -0.203 1.00 93.00 286 LYS A CA 1
ATOM 2203 C C . LYS A 1 286 ? -2.327 -9.476 -0.158 1.00 93.00 286 LYS A C 1
ATOM 2205 O O . LYS A 1 286 ? -2.338 -8.698 0.790 1.00 93.00 286 LYS A O 1
ATOM 2210 N N . GLY A 1 287 ? -3.190 -9.398 -1.174 1.00 91.94 287 GLY A N 1
ATOM 2211 C CA . GLY A 1 287 ? -4.200 -8.339 -1.302 1.00 91.94 287 GLY A CA 1
ATOM 2212 C C . GLY A 1 287 ? -3.624 -6.948 -1.592 1.00 91.94 287 GLY A C 1
ATOM 2213 O O . GLY A 1 287 ? -4.341 -5.954 -1.505 1.00 91.94 287 GLY A O 1
ATOM 2214 N N . LEU A 1 288 ? -2.331 -6.860 -1.921 1.00 95.12 288 LEU A N 1
ATOM 2215 C CA . LEU A 1 288 ? -1.628 -5.613 -2.196 1.00 95.12 288 LEU A CA 1
ATOM 2216 C C . LEU A 1 288 ? -1.003 -5.688 -3.594 1.00 95.12 288 LEU A C 1
ATOM 2218 O O . LEU A 1 288 ? 0.189 -5.982 -3.710 1.00 95.12 288 LEU A O 1
ATOM 2222 N N . PRO A 1 289 ? -1.757 -5.406 -4.669 1.00 96.44 289 PRO A N 1
ATOM 2223 C CA . PRO A 1 289 ? -1.212 -5.493 -6.016 1.00 96.44 289 PRO A CA 1
ATOM 2224 C C . PRO A 1 289 ? -0.048 -4.513 -6.235 1.00 96.44 289 PRO A C 1
ATOM 2226 O O . PRO A 1 289 ? -0.010 -3.433 -5.631 1.00 96.44 289 PRO A O 1
ATOM 2229 N N . ALA A 1 290 ? 0.906 -4.883 -7.089 1.00 97.31 290 ALA A N 1
ATOM 2230 C CA . ALA A 1 290 ? 1.944 -3.998 -7.604 1.00 97.31 290 ALA A CA 1
ATOM 2231 C C . ALA A 1 290 ? 1.309 -2.800 -8.313 1.00 97.31 290 ALA A C 1
ATOM 2233 O O . ALA A 1 290 ? 0.344 -2.957 -9.071 1.00 97.31 290 ALA A O 1
ATOM 2234 N N . LEU A 1 291 ? 1.846 -1.602 -8.069 1.00 96.12 291 LEU A N 1
ATOM 2235 C CA . LEU A 1 291 ? 1.313 -0.401 -8.707 1.00 96.12 291 LEU A CA 1
ATOM 2236 C C . LEU A 1 291 ? 1.722 -0.278 -10.174 1.00 96.12 291 LEU A C 1
ATOM 2238 O O . LEU A 1 291 ? 0.900 0.123 -10.998 1.00 96.12 291 LEU A O 1
ATOM 2242 N N . ALA A 1 292 ? 2.986 -0.558 -10.492 1.00 96.94 292 ALA A N 1
ATOM 2243 C CA . ALA A 1 292 ? 3.538 -0.240 -11.797 1.00 96.94 292 ALA A CA 1
ATOM 2244 C C . ALA A 1 292 ? 3.161 -1.296 -12.836 1.00 96.94 292 ALA A C 1
ATOM 2246 O O . ALA A 1 292 ? 3.451 -2.478 -12.681 1.00 96.94 292 ALA A O 1
ATOM 2247 N N . CYS A 1 293 ? 2.561 -0.835 -13.928 1.00 97.19 293 CYS A N 1
ATOM 2248 C CA . CYS A 1 293 ? 2.399 -1.598 -15.154 1.00 97.19 293 CYS A CA 1
ATOM 2249 C C . CYS A 1 293 ? 3.469 -1.170 -16.164 1.00 97.19 293 CYS A C 1
ATOM 2251 O O . CYS A 1 293 ? 3.720 0.027 -16.328 1.00 97.19 293 CYS A O 1
ATOM 2253 N N . HIS A 1 294 ? 4.052 -2.132 -16.872 1.00 97.56 294 HIS A N 1
ATOM 2254 C CA . HIS A 1 294 ? 4.903 -1.894 -18.030 1.00 97.56 294 HIS A CA 1
ATOM 2255 C C . HIS A 1 294 ? 4.037 -1.607 -19.258 1.00 97.56 294 HIS A C 1
ATOM 2257 O O . HIS A 1 294 ? 3.205 -2.432 -19.644 1.00 97.56 294 HIS A O 1
ATOM 2263 N N . LEU A 1 295 ? 4.224 -0.440 -19.872 1.00 98.25 295 LEU A N 1
ATOM 2264 C CA . LEU A 1 295 ? 3.471 -0.021 -21.049 1.00 98.25 295 LEU A CA 1
ATOM 2265 C C . LEU A 1 295 ? 4.374 0.045 -22.270 1.00 98.25 295 LEU A C 1
ATOM 2267 O O . LEU A 1 295 ? 5.302 0.846 -22.286 1.00 98.25 295 LEU A O 1
ATOM 2271 N N . GLU A 1 296 ? 4.034 -0.709 -23.307 1.00 98.38 296 GLU A N 1
ATOM 2272 C CA . GLU A 1 296 ? 4.570 -0.550 -24.655 1.00 98.38 296 GLU A CA 1
ATOM 2273 C C . GLU A 1 296 ? 3.703 0.449 -25.426 1.00 98.38 296 GLU A C 1
ATOM 2275 O O . GLU A 1 296 ? 2.499 0.244 -25.625 1.00 98.38 296 GLU A O 1
ATOM 2280 N N . ILE A 1 297 ? 4.298 1.554 -25.868 1.00 98.44 297 ILE A N 1
ATOM 2281 C CA . ILE A 1 297 ? 3.580 2.598 -26.594 1.00 98.44 297 ILE A CA 1
ATOM 2282 C C . ILE A 1 297 ? 3.474 2.185 -28.061 1.00 98.44 297 ILE A C 1
ATOM 2284 O O . ILE A 1 297 ? 4.465 2.067 -28.782 1.00 98.44 297 ILE A O 1
ATOM 2288 N N . LYS A 1 298 ? 2.244 1.973 -28.528 1.00 97.88 298 LYS A N 1
ATOM 2289 C CA . LYS A 1 298 ? 1.985 1.619 -29.921 1.00 97.88 298 LYS A CA 1
ATOM 2290 C C . LYS A 1 298 ? 2.398 2.759 -30.853 1.00 97.88 298 LYS A C 1
ATOM 2292 O O . LYS A 1 298 ? 2.201 3.931 -30.537 1.00 97.88 298 LYS A O 1
ATOM 2297 N N . ASP A 1 299 ? 2.939 2.386 -32.011 1.00 96.50 299 ASP A N 1
ATOM 2298 C CA . ASP A 1 299 ? 3.418 3.302 -33.053 1.00 96.50 299 ASP A CA 1
ATOM 2299 C C . ASP A 1 299 ? 4.572 4.217 -32.595 1.00 96.50 299 ASP A C 1
ATOM 2301 O O . ASP A 1 299 ? 4.872 5.229 -33.236 1.00 96.50 299 ASP A O 1
ATOM 2305 N N . PHE A 1 300 ? 5.257 3.853 -31.502 1.00 97.69 300 PHE A N 1
ATOM 2306 C CA . PHE A 1 300 ? 6.455 4.554 -31.063 1.00 97.69 300 PHE A CA 1
ATOM 2307 C C . PHE A 1 300 ? 7.584 4.408 -32.103 1.00 97.69 300 PHE A C 1
ATOM 2309 O O . PHE A 1 300 ? 7.770 3.327 -32.671 1.00 97.69 300 PHE A O 1
ATOM 2316 N N . PRO A 1 301 ? 8.353 5.475 -32.392 1.00 95.44 301 PRO A N 1
ATOM 2317 C CA . PRO A 1 301 ? 9.423 5.412 -33.383 1.00 95.44 301 PRO A CA 1
ATOM 2318 C C . PRO A 1 301 ? 10.485 4.378 -33.000 1.00 95.44 301 PRO A C 1
ATOM 2320 O O . PRO A 1 301 ? 11.025 4.429 -31.903 1.00 95.44 301 PRO A O 1
ATOM 2323 N N . SER A 1 302 ? 10.880 3.511 -33.934 1.00 93.56 302 SER A N 1
ATOM 2324 C CA . SER A 1 302 ? 11.920 2.492 -33.696 1.00 93.56 302 SER A CA 1
ATOM 2325 C C . SER A 1 302 ? 13.330 3.063 -33.499 1.00 93.56 302 SER A C 1
ATOM 2327 O O . SER A 1 302 ? 14.228 2.367 -33.031 1.00 93.56 302 SER A O 1
ATOM 2329 N N . ARG A 1 303 ? 13.552 4.321 -33.900 1.00 94.44 303 ARG A N 1
ATOM 2330 C CA . ARG A 1 303 ? 14.799 5.077 -33.703 1.00 94.44 303 ARG A CA 1
ATOM 2331 C C . ARG A 1 303 ? 14.456 6.524 -33.340 1.00 94.44 303 ARG A C 1
ATOM 2333 O O . ARG A 1 303 ? 14.554 7.400 -34.203 1.00 94.44 303 ARG A O 1
ATOM 2340 N N . PRO A 1 304 ? 13.984 6.785 -32.111 1.00 96.81 304 PRO A N 1
ATOM 2341 C CA . PRO A 1 304 ? 13.570 8.122 -31.717 1.00 96.81 304 PRO A CA 1
ATOM 2342 C C . PRO A 1 304 ? 14.794 9.043 -31.628 1.00 96.81 304 PRO A C 1
ATOM 2344 O O . PRO A 1 304 ? 15.846 8.663 -31.113 1.00 96.81 304 PRO A O 1
ATOM 2347 N N . THR A 1 305 ? 14.674 10.271 -32.131 1.00 97.50 305 THR A N 1
ATOM 2348 C CA . THR A 1 305 ? 15.743 11.269 -31.982 1.00 97.50 305 THR A CA 1
ATOM 2349 C C . THR A 1 305 ? 15.705 11.891 -30.579 1.00 97.50 305 THR A C 1
ATOM 2351 O O . THR A 1 305 ? 14.658 11.869 -29.921 1.00 97.50 305 THR A O 1
ATOM 2354 N N . PRO A 1 306 ? 16.804 12.507 -30.102 1.00 97.56 306 PRO A N 1
ATOM 2355 C CA . PRO A 1 306 ? 16.798 13.224 -28.826 1.00 97.56 306 PRO A CA 1
ATOM 2356 C C . PRO A 1 306 ? 15.709 14.304 -28.724 1.00 97.56 306 PRO A C 1
ATOM 2358 O O . PRO A 1 306 ? 15.122 14.468 -27.657 1.00 97.56 306 PRO A O 1
ATOM 2361 N N . ASP A 1 307 ? 15.397 14.992 -29.830 1.00 97.56 307 ASP A N 1
ATOM 2362 C CA . ASP A 1 307 ? 14.318 15.988 -29.903 1.00 97.56 307 ASP A CA 1
ATOM 2363 C C . ASP A 1 307 ? 12.935 15.350 -29.703 1.00 97.56 307 ASP A C 1
ATOM 2365 O O . ASP A 1 307 ? 12.130 15.839 -28.912 1.00 97.56 307 ASP A O 1
ATOM 2369 N N . MET A 1 308 ? 12.679 14.198 -30.334 1.00 97.69 308 MET A N 1
ATOM 2370 C CA . MET A 1 308 ? 11.426 13.458 -30.144 1.00 97.69 308 MET A CA 1
ATOM 2371 C C . MET A 1 308 ? 11.255 13.014 -28.690 1.00 97.69 308 MET A C 1
ATOM 2373 O O . MET A 1 308 ? 10.177 13.161 -28.122 1.00 97.69 308 MET A O 1
ATOM 2377 N N . LEU A 1 309 ? 12.321 12.512 -28.060 1.00 98.06 309 LEU A N 1
ATOM 2378 C CA . LEU A 1 309 ? 12.286 12.112 -26.651 1.00 98.06 309 LEU A CA 1
ATOM 2379 C C . LEU A 1 309 ? 12.106 13.313 -25.709 1.00 98.06 309 LEU A C 1
ATOM 2381 O O . LEU A 1 309 ? 11.445 13.189 -24.678 1.00 98.06 309 LEU A O 1
ATOM 2385 N N . ALA A 1 310 ? 12.672 14.475 -26.047 1.00 97.50 310 ALA A N 1
ATOM 2386 C CA . ALA A 1 310 ? 12.457 15.712 -25.298 1.00 97.50 310 ALA A CA 1
ATOM 2387 C C . ALA A 1 310 ? 10.994 16.174 -25.392 1.00 97.50 310 ALA A C 1
ATOM 2389 O O . ALA A 1 310 ? 10.379 16.448 -24.362 1.00 97.50 310 ALA A O 1
ATOM 2390 N N . LYS A 1 311 ? 10.406 16.158 -26.595 1.00 98.00 311 LYS A N 1
ATOM 2391 C CA . LYS A 1 311 ? 8.979 16.443 -26.818 1.00 98.00 311 LYS A CA 1
ATOM 2392 C C . LYS A 1 311 ? 8.074 15.461 -26.083 1.00 98.00 311 LYS A C 1
ATOM 2394 O O . LYS A 1 311 ? 7.106 15.886 -25.461 1.00 98.00 311 LYS A O 1
ATOM 2399 N N . ALA A 1 312 ? 8.414 14.171 -26.085 1.00 98.06 312 ALA A N 1
ATOM 2400 C CA . ALA A 1 312 ? 7.688 13.154 -25.328 1.00 98.06 312 ALA A CA 1
ATOM 2401 C C . ALA A 1 312 ? 7.678 13.465 -23.823 1.00 98.06 312 ALA A C 1
ATOM 2403 O O . ALA A 1 312 ? 6.617 13.502 -23.201 1.00 98.06 312 ALA A O 1
ATOM 2404 N N . ARG A 1 313 ? 8.853 13.752 -23.243 1.00 98.31 313 ARG A N 1
ATOM 2405 C CA . ARG A 1 313 ? 8.986 14.135 -21.828 1.00 98.31 313 ARG A CA 1
ATOM 2406 C C . ARG A 1 313 ? 8.230 15.419 -21.499 1.00 98.31 313 ARG A C 1
ATOM 2408 O O . ARG A 1 313 ? 7.558 15.476 -20.473 1.00 98.31 313 ARG A O 1
ATOM 2415 N N . GLN A 1 314 ? 8.295 16.421 -22.373 1.00 97.88 314 GLN A N 1
ATOM 2416 C CA . GLN A 1 314 ? 7.557 17.671 -22.210 1.00 97.88 314 GLN A CA 1
ATOM 2417 C C . GLN A 1 314 ? 6.040 17.443 -22.257 1.00 97.88 314 GLN A C 1
ATOM 2419 O O . GLN A 1 314 ? 5.323 17.948 -21.395 1.00 97.88 314 GLN A O 1
ATOM 2424 N N . HIS A 1 315 ? 5.552 16.664 -23.227 1.00 97.94 315 HIS A N 1
ATOM 2425 C CA . HIS A 1 315 ? 4.133 16.339 -23.374 1.00 97.94 315 HIS A CA 1
ATOM 2426 C C . HIS A 1 315 ? 3.600 15.599 -22.144 1.00 97.94 315 HIS A C 1
ATOM 2428 O O . HIS A 1 315 ? 2.558 15.962 -21.604 1.00 97.94 315 HIS A O 1
ATOM 2434 N N . MET A 1 316 ? 4.363 14.620 -21.650 1.00 98.00 316 MET A N 1
ATOM 2435 C CA . MET A 1 316 ? 4.032 13.878 -20.434 1.00 98.00 316 MET A CA 1
ATOM 2436 C C . MET A 1 316 ? 4.281 14.661 -19.136 1.00 98.00 316 MET A C 1
ATOM 2438 O O . MET A 1 316 ? 4.004 14.149 -18.053 1.00 98.00 316 MET A O 1
ATOM 2442 N N . ARG A 1 317 ? 4.803 15.894 -19.215 1.00 97.81 317 ARG A N 1
ATOM 2443 C CA . ARG A 1 317 ? 5.148 16.739 -18.056 1.00 97.81 317 ARG A CA 1
ATOM 2444 C C . ARG A 1 317 ? 6.057 16.017 -17.058 1.00 97.81 317 ARG A C 1
ATOM 2446 O O . ARG A 1 317 ? 5.824 16.069 -15.853 1.00 97.81 317 ARG A O 1
ATOM 2453 N N . VAL A 1 318 ? 7.058 15.313 -17.581 1.00 97.56 318 VAL A N 1
ATOM 2454 C CA . VAL A 1 318 ? 7.978 14.514 -16.772 1.00 97.56 318 VAL A CA 1
ATOM 2455 C C . VAL A 1 318 ? 8.822 15.419 -15.874 1.00 97.56 318 VAL A C 1
ATOM 2457 O O . VAL A 1 318 ? 9.441 16.367 -16.360 1.00 97.56 318 VAL A O 1
ATOM 2460 N N . ASP A 1 319 ? 8.848 15.118 -14.580 1.00 95.88 319 ASP A N 1
ATOM 2461 C CA . ASP A 1 319 ? 9.658 15.800 -13.575 1.00 95.88 319 ASP A CA 1
ATOM 2462 C C . ASP A 1 319 ? 11.088 15.233 -13.483 1.00 95.88 319 ASP A C 1
ATOM 2464 O O . ASP A 1 319 ? 11.471 14.286 -14.173 1.00 95.88 319 ASP A O 1
ATOM 2468 N N . GLU A 1 320 ? 11.907 15.815 -12.605 1.00 90.75 320 GLU A N 1
ATOM 2469 C CA . GLU A 1 320 ? 13.299 15.391 -12.390 1.00 90.75 320 GLU A CA 1
ATOM 2470 C C . GLU A 1 320 ? 13.432 13.953 -11.857 1.00 90.75 320 GLU A C 1
ATOM 2472 O O . GLU A 1 320 ? 14.508 13.363 -11.931 1.00 90.75 320 GLU A O 1
ATOM 2477 N N . GLN A 1 321 ? 12.353 13.383 -11.319 1.00 87.75 321 GLN A N 1
ATOM 2478 C CA . GLN A 1 321 ? 12.300 12.020 -10.793 1.00 87.75 321 GLN A CA 1
ATOM 2479 C C . GLN A 1 321 ? 11.762 11.027 -11.831 1.00 87.75 321 GLN A C 1
ATOM 2481 O O . GLN A 1 321 ? 11.577 9.857 -11.506 1.00 87.75 321 GLN A O 1
ATOM 2486 N N . GLY A 1 322 ? 11.509 11.476 -13.065 1.00 91.75 322 GLY A N 1
ATOM 2487 C CA . GLY A 1 322 ? 10.973 10.639 -14.132 1.00 91.75 322 GLY A CA 1
ATOM 2488 C C . GLY A 1 322 ? 9.464 10.402 -14.039 1.00 91.75 322 GLY A C 1
ATOM 2489 O O . GLY A 1 322 ? 8.952 9.542 -14.755 1.00 91.75 322 GLY A O 1
ATOM 2490 N N . ARG A 1 323 ? 8.745 11.152 -13.192 1.00 95.06 323 ARG A N 1
ATOM 2491 C CA . ARG A 1 323 ? 7.297 11.011 -12.994 1.00 95.06 323 ARG A CA 1
ATOM 2492 C C . ARG A 1 323 ? 6.524 12.012 -13.830 1.00 95.06 323 ARG A C 1
ATOM 2494 O O . ARG A 1 323 ? 6.972 13.132 -14.024 1.00 95.06 323 ARG A O 1
ATOM 2501 N N . GLY A 1 324 ? 5.349 11.629 -14.308 1.00 96.75 324 GLY A N 1
ATOM 2502 C CA . GLY A 1 324 ? 4.545 12.476 -15.186 1.00 96.75 324 GLY A CA 1
ATOM 2503 C C . GLY A 1 324 ? 3.124 11.961 -15.367 1.00 96.75 324 GLY A C 1
ATOM 2504 O O . GLY A 1 324 ? 2.596 11.223 -14.535 1.00 96.75 324 GLY A O 1
ATOM 2505 N N . GLN A 1 325 ? 2.504 12.342 -16.476 1.00 97.25 325 GLN A N 1
ATOM 2506 C CA . GLN A 1 325 ? 1.152 11.950 -16.858 1.00 97.25 325 GLN A CA 1
ATOM 2507 C C . GLN A 1 325 ? 1.123 11.529 -18.326 1.00 97.25 325 GLN A C 1
ATOM 2509 O O . GLN A 1 325 ? 1.760 12.154 -19.168 1.00 97.25 325 GLN A O 1
ATOM 2514 N N . LEU A 1 326 ? 0.361 10.488 -18.651 1.00 97.75 326 LEU A N 1
ATOM 2515 C CA . LEU A 1 326 ? 0.195 10.013 -20.021 1.00 97.75 326 LEU A CA 1
ATOM 2516 C C . LEU A 1 326 ? -1.282 9.771 -20.312 1.00 97.75 326 LEU A C 1
ATOM 2518 O O . LEU A 1 326 ? -1.921 8.921 -19.690 1.00 97.75 326 LEU A O 1
ATOM 2522 N N . ARG A 1 327 ? -1.823 10.495 -21.297 1.00 97.25 327 ARG A N 1
ATOM 2523 C CA . ARG A 1 327 ? -3.152 10.207 -21.836 1.00 97.25 327 ARG A CA 1
ATOM 2524 C C . ARG A 1 327 ? -3.061 9.058 -22.829 1.00 97.25 327 ARG A C 1
ATOM 2526 O O . ARG A 1 327 ? -2.355 9.146 -23.830 1.00 97.25 327 ARG A O 1
ATOM 2533 N N . VAL A 1 328 ? -3.836 8.011 -22.583 1.00 97.75 328 VAL A N 1
ATOM 2534 C CA . VAL A 1 328 ? -3.984 6.873 -23.492 1.00 97.75 328 VAL A CA 1
ATOM 2535 C C . VAL A 1 328 ? -5.444 6.713 -23.893 1.00 97.75 328 VAL A C 1
ATOM 2537 O O . VAL A 1 328 ? -6.357 6.999 -23.124 1.00 97.75 328 VAL A O 1
ATOM 2540 N N . THR A 1 329 ? -5.671 6.249 -25.115 1.00 97.31 329 THR A N 1
ATOM 2541 C CA . THR A 1 329 ? -7.014 6.043 -25.689 1.00 97.31 329 THR A CA 1
ATOM 2542 C C . THR A 1 329 ? -7.462 4.587 -25.651 1.00 97.31 329 THR A C 1
ATOM 2544 O O . THR A 1 329 ? -8.641 4.298 -25.836 1.00 97.31 329 THR A O 1
ATOM 2547 N N . LYS A 1 330 ? -6.524 3.665 -25.417 1.00 97.88 330 LYS A N 1
ATOM 2548 C CA . LYS A 1 330 ? -6.781 2.234 -25.290 1.00 97.88 330 LYS A CA 1
ATOM 2549 C C . LYS A 1 330 ? -5.630 1.564 -24.552 1.00 97.88 330 LYS A C 1
ATOM 2551 O O . LYS A 1 330 ? -4.474 1.875 -24.836 1.00 97.88 330 LYS A O 1
ATOM 2556 N N . CYS A 1 331 ? -5.960 0.613 -23.685 1.00 98.00 331 CYS A N 1
ATOM 2557 C CA . CYS A 1 331 ? -5.006 -0.296 -23.057 1.00 98.00 331 CYS A CA 1
ATOM 2558 C C . CYS A 1 331 ? -5.350 -1.730 -23.466 1.00 98.00 331 CYS A C 1
ATOM 2560 O O . CYS A 1 331 ? -6.462 -2.200 -23.226 1.00 98.00 331 CYS A O 1
ATOM 2562 N N . THR A 1 332 ? -4.406 -2.429 -24.091 1.00 98.19 332 THR A N 1
ATOM 2563 C CA . THR A 1 332 ? -4.540 -3.842 -24.463 1.00 98.19 332 THR A CA 1
ATOM 2564 C C . THR A 1 332 ? -3.606 -4.651 -23.582 1.00 98.19 332 THR A C 1
ATOM 2566 O O . THR A 1 332 ? -2.391 -4.510 -23.695 1.00 98.19 332 THR A O 1
ATOM 2569 N N . LYS A 1 333 ? -4.166 -5.467 -22.689 1.00 97.56 333 LYS A N 1
ATOM 2570 C CA . LYS A 1 333 ? -3.379 -6.343 -21.818 1.00 97.56 333 LYS A CA 1
ATOM 2571 C C . LYS A 1 333 ? -2.630 -7.374 -22.666 1.00 97.56 333 LYS A C 1
ATOM 2573 O O . LYS A 1 333 ? -3.255 -8.040 -23.490 1.00 97.56 333 LYS A O 1
ATOM 2578 N N . LEU A 1 334 ? -1.318 -7.461 -22.471 1.00 96.94 334 LEU A N 1
ATOM 2579 C CA . LEU A 1 334 ? -0.448 -8.469 -23.082 1.00 96.94 334 LEU A CA 1
ATOM 2580 C C . LEU A 1 334 ? -0.213 -9.618 -22.100 1.00 96.94 334 LEU A C 1
ATOM 2582 O O . LEU A 1 334 ? -0.372 -10.777 -22.468 1.00 96.94 334 LEU A O 1
ATOM 2586 N N . ASP A 1 335 ? 0.086 -9.263 -20.850 1.00 95.12 335 ASP A N 1
ATOM 2587 C CA . ASP A 1 335 ? 0.272 -10.171 -19.718 1.00 95.12 335 ASP A CA 1
ATOM 2588 C C . ASP A 1 335 ? -0.094 -9.448 -18.404 1.00 95.12 335 ASP A C 1
ATOM 2590 O O . ASP A 1 335 ? -0.493 -8.276 -18.411 1.00 95.12 335 ASP A O 1
ATOM 2594 N N . ASP A 1 336 ? 0.005 -10.119 -17.261 1.00 91.94 336 ASP A N 1
ATOM 2595 C CA . ASP A 1 336 ? -0.140 -9.480 -15.955 1.00 91.94 336 ASP A CA 1
ATOM 2596 C C . ASP A 1 336 ? 0.901 -8.369 -15.762 1.00 91.94 336 ASP A C 1
ATOM 2598 O O . ASP A 1 336 ? 2.104 -8.560 -15.903 1.00 91.94 336 ASP A O 1
ATOM 2602 N N . GLY A 1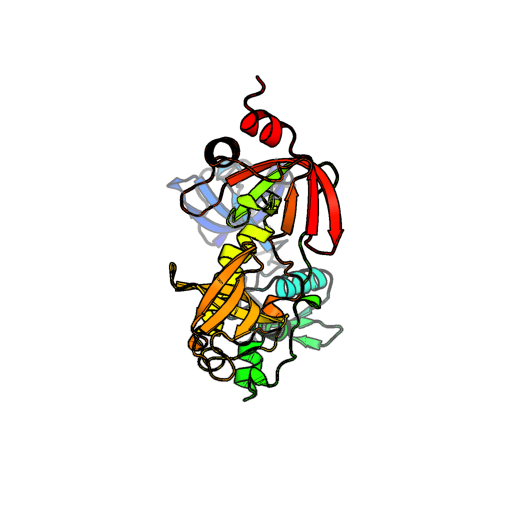 337 ? 0.409 -7.154 -15.497 1.00 94.12 337 GLY A N 1
ATOM 2603 C CA . GLY A 1 337 ? 1.251 -5.964 -15.371 1.00 94.12 337 GLY A CA 1
ATOM 2604 C C . GLY A 1 337 ? 1.838 -5.439 -16.688 1.00 94.12 337 GLY A C 1
ATOM 2605 O O . GLY A 1 337 ? 2.523 -4.422 -16.645 1.00 94.12 337 GLY A O 1
ATOM 2606 N N . MET A 1 338 ? 1.555 -6.043 -17.850 1.00 96.94 338 MET A N 1
ATOM 2607 C CA . MET A 1 338 ? 2.106 -5.621 -19.146 1.00 96.94 338 MET A CA 1
ATOM 2608 C C . MET A 1 338 ? 1.012 -5.276 -20.164 1.00 96.94 338 MET A C 1
ATOM 2610 O O . MET A 1 338 ? 0.083 -6.051 -20.406 1.00 96.94 338 MET A O 1
ATOM 2614 N N . TYR A 1 339 ? 1.127 -4.108 -20.798 1.00 98.38 339 TYR A N 1
ATOM 2615 C CA . TYR A 1 339 ? 0.115 -3.583 -21.714 1.00 98.38 339 TYR A CA 1
ATOM 2616 C C . TYR A 1 339 ? 0.733 -2.953 -22.959 1.00 98.38 339 TYR A C 1
ATOM 2618 O O . TYR A 1 339 ? 1.715 -2.228 -22.870 1.00 98.38 339 TYR A O 1
ATOM 2626 N N . SER A 1 340 ? 0.067 -3.118 -24.099 1.00 98.25 340 SER A N 1
ATOM 2627 C CA . SER A 1 340 ? 0.242 -2.245 -25.260 1.00 98.25 340 SER A CA 1
ATOM 2628 C C . SER A 1 340 ? -0.787 -1.116 -25.205 1.00 98.25 340 SER A C 1
ATOM 2630 O O . SER A 1 340 ? -1.987 -1.371 -25.033 1.00 98.25 340 SER A O 1
ATOM 2632 N N . VAL A 1 341 ? -0.348 0.137 -25.341 1.00 98.38 341 VAL A N 1
ATOM 2633 C CA . VAL A 1 341 ? -1.206 1.321 -25.183 1.00 98.38 341 VAL A CA 1
ATOM 2634 C C . VAL A 1 341 ? -1.208 2.227 -26.411 1.00 98.38 341 VAL A C 1
ATOM 2636 O O . VAL A 1 341 ? -0.187 2.437 -27.060 1.00 98.38 341 VAL A O 1
ATOM 2639 N N . GLU A 1 342 ? -2.367 2.813 -26.721 1.00 98.44 342 GLU A N 1
ATOM 2640 C CA . GLU A 1 342 ? -2.514 3.788 -27.810 1.00 98.44 342 GLU A CA 1
ATOM 2641 C C . GLU A 1 342 ? -2.453 5.226 -27.269 1.00 98.44 342 GLU A C 1
ATOM 2643 O O . GLU A 1 342 ? -3.449 5.745 -26.755 1.00 98.44 342 GLU A O 1
ATOM 2648 N N . ALA A 1 343 ? -1.302 5.889 -27.418 1.00 97.75 343 ALA A N 1
ATOM 2649 C CA . ALA A 1 343 ? -1.049 7.259 -26.955 1.00 97.75 343 ALA A CA 1
ATOM 2650 C C . ALA A 1 343 ? -0.912 8.248 -28.132 1.00 97.75 343 ALA A C 1
ATOM 2652 O O . ALA A 1 343 ? 0.155 8.799 -28.390 1.00 97.75 343 ALA A O 1
ATOM 2653 N N . LYS A 1 344 ? -1.998 8.462 -28.884 1.00 96.12 344 LYS A N 1
ATOM 2654 C CA . LYS A 1 344 ? -1.976 9.240 -30.142 1.00 96.12 344 LYS A CA 1
ATOM 2655 C C . LYS A 1 344 ? -1.461 10.671 -29.970 1.00 96.12 344 LYS A C 1
ATOM 2657 O O . LYS A 1 344 ? -0.646 11.114 -30.772 1.00 96.12 344 LYS A O 1
ATOM 2662 N N . GLU A 1 345 ? -1.895 11.353 -28.911 1.00 96.88 345 GLU A N 1
ATOM 2663 C CA . GLU A 1 345 ? -1.475 12.728 -28.600 1.00 96.88 345 GLU A CA 1
ATOM 2664 C C . GLU A 1 345 ? 0.035 12.815 -28.328 1.00 96.88 345 GLU A C 1
ATOM 2666 O O . GLU A 1 345 ? 0.697 13.748 -28.782 1.00 96.88 345 GLU A O 1
ATOM 2671 N N . LEU A 1 346 ? 0.603 11.801 -27.663 1.00 97.88 346 LEU A N 1
ATOM 2672 C CA . LEU A 1 346 ? 2.042 11.710 -27.431 1.00 97.88 346 LEU A CA 1
ATOM 2673 C C . LEU A 1 346 ? 2.800 11.551 -28.755 1.00 97.88 346 LEU A C 1
ATOM 2675 O O . LEU A 1 346 ? 3.759 12.280 -29.001 1.00 97.88 346 LEU A O 1
ATOM 2679 N N . ILE A 1 347 ? 2.367 10.625 -29.617 1.00 97.69 347 ILE A N 1
ATOM 2680 C CA . ILE A 1 347 ? 3.016 10.386 -30.915 1.00 97.69 347 ILE A CA 1
ATOM 268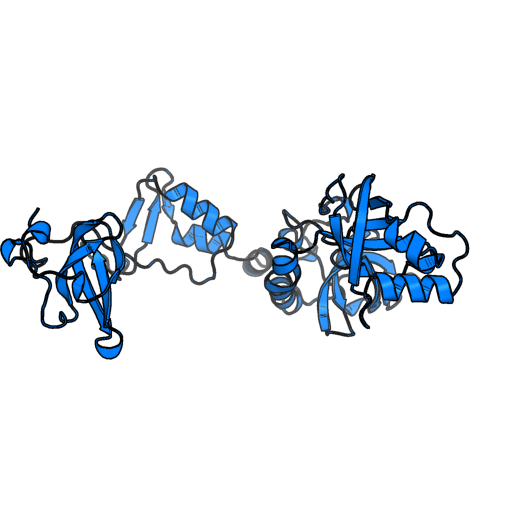1 C C . ILE A 1 347 ? 2.943 11.637 -31.803 1.00 97.69 347 ILE A C 1
ATOM 2683 O O . ILE A 1 347 ? 3.953 12.028 -32.385 1.00 97.69 347 ILE A O 1
ATOM 2687 N N . GLN A 1 348 ? 1.794 12.318 -31.855 1.00 96.56 348 GLN A N 1
AT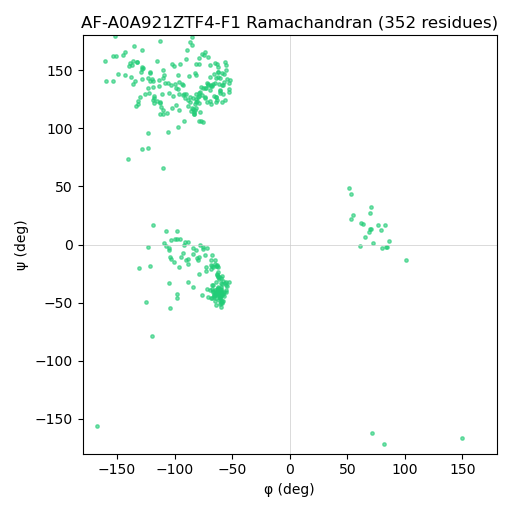OM 2688 C CA . GLN A 1 348 ? 1.638 13.592 -32.570 1.00 96.56 348 GLN A CA 1
ATOM 2689 C C . GLN A 1 348 ? 2.613 14.657 -32.055 1.00 96.56 348 GLN A C 1
ATOM 2691 O O . GLN A 1 348 ? 3.343 15.261 -32.845 1.00 96.56 348 GLN A O 1
ATOM 2696 N N . ALA A 1 349 ? 2.693 14.823 -30.730 1.00 96.19 349 ALA A N 1
ATOM 2697 C CA . ALA A 1 349 ? 3.606 15.772 -30.104 1.00 96.19 349 ALA A CA 1
ATOM 2698 C C . ALA A 1 349 ? 5.077 15.455 -30.415 1.00 96.19 349 ALA A C 1
ATOM 2700 O O . ALA A 1 349 ? 5.855 16.368 -30.688 1.00 96.19 349 ALA A O 1
ATOM 2701 N N . MET A 1 350 ? 5.464 14.175 -30.431 1.00 96.12 350 MET A N 1
ATOM 2702 C CA . MET A 1 350 ? 6.818 13.748 -30.806 1.00 96.12 350 MET A CA 1
ATOM 2703 C C . MET A 1 350 ? 7.155 14.075 -32.263 1.00 96.12 350 MET A C 1
ATOM 2705 O O . MET A 1 350 ? 8.270 14.515 -32.548 1.00 96.12 350 MET A O 1
ATOM 2709 N N . MET A 1 351 ? 6.203 13.868 -33.178 1.00 93.00 351 MET A N 1
ATOM 2710 C CA . MET A 1 351 ? 6.389 14.094 -34.616 1.00 93.00 351 MET A CA 1
ATOM 2711 C C . MET A 1 351 ? 6.283 15.571 -35.019 1.00 93.00 351 MET A C 1
ATOM 2713 O O . MET A 1 351 ? 6.678 15.926 -36.128 1.00 93.00 351 MET A O 1
ATOM 2717 N N . GLY A 1 352 ? 5.784 16.437 -34.132 1.00 83.88 352 GLY A N 1
ATOM 2718 C CA . GLY A 1 352 ? 5.521 17.842 -34.446 1.00 83.88 352 GLY A CA 1
ATOM 2719 C C . GLY A 1 352 ? 4.338 18.023 -35.398 1.00 83.88 352 GLY A C 1
ATOM 2720 O O . GLY A 1 352 ? 4.365 18.922 -36.234 1.00 83.88 352 GLY A O 1
ATOM 2721 N N . TRP A 1 353 ? 3.341 17.139 -35.317 1.00 77.00 353 TRP A N 1
ATOM 2722 C CA . TRP A 1 353 ? 2.073 17.311 -36.024 1.00 77.00 353 TRP A CA 1
ATOM 2723 C C . TRP A 1 353 ? 1.195 18.253 -35.194 1.00 77.00 353 TRP A C 1
ATOM 2725 O O . TRP A 1 353 ? 0.962 17.971 -34.019 1.00 77.00 353 TRP A O 1
ATOM 2735 N N . GLU A 1 354 ? 0.788 19.380 -35.786 1.00 53.28 354 GLU A N 1
ATOM 2736 C CA . GLU A 1 354 ? -0.150 20.339 -35.177 1.00 53.28 354 GLU A CA 1
ATOM 2737 C C . GLU A 1 354 ? -1.577 19.790 -35.087 1.00 53.28 354 GLU A C 1
ATOM 2739 O O . GLU A 1 354 ? -2.020 19.109 -36.047 1.00 53.28 354 GLU A O 1
#